Protein AF-A0A953LCU1-F1 (afdb_monomer_lite)

Structure (mmCIF, N/CA/C/O backbone):
data_AF-A0A953LCU1-F1
#
_entry.id   AF-A0A953LCU1-F1
#
loop_
_atom_site.group_PDB
_atom_site.id
_atom_site.type_symbol
_atom_site.label_atom_id
_atom_site.label_alt_id
_atom_site.label_comp_id
_atom_site.label_asym_id
_atom_site.label_entity_id
_atom_site.label_seq_id
_atom_site.pdbx_PDB_ins_code
_atom_site.Cartn_x
_atom_site.Cartn_y
_atom_site.Cartn_z
_atom_site.occupancy
_atom_site.B_iso_or_equiv
_atom_site.auth_seq_id
_atom_site.auth_comp_id
_atom_site.auth_asym_id
_atom_site.auth_atom_id
_atom_site.pdbx_PDB_model_num
ATOM 1 N N . MET A 1 1 ? -2.276 -3.826 -13.854 1.00 69.19 1 MET A N 1
ATOM 2 C CA . MET A 1 1 ? -2.783 -4.793 -14.853 1.00 69.19 1 MET A CA 1
ATOM 3 C C . MET A 1 1 ? -1.889 -5.981 -14.697 1.00 69.19 1 MET A C 1
ATOM 5 O O . MET A 1 1 ? -0.679 -5.818 -14.826 1.00 69.19 1 MET A O 1
ATOM 9 N N . LYS A 1 2 ? -2.484 -7.114 -14.354 1.00 81.94 2 LYS A N 1
ATOM 10 C CA . LYS A 1 2 ? -1.734 -8.302 -14.002 1.00 81.94 2 LYS A CA 1
ATOM 11 C C . LYS A 1 2 ? -1.417 -9.077 -15.286 1.00 81.94 2 LYS A C 1
ATOM 13 O O . LYS A 1 2 ? -2.370 -9.434 -15.978 1.00 81.94 2 LYS A O 1
ATOM 18 N N . PRO A 1 3 ? -0.135 -9.260 -15.649 1.00 85.50 3 PRO A N 1
ATOM 19 C CA . PRO A 1 3 ? 0.229 -10.120 -16.768 1.00 85.50 3 PRO A CA 1
ATOM 20 C C . PRO A 1 3 ? -0.195 -11.556 -16.462 1.00 85.50 3 PRO A C 1
ATOM 22 O O . PRO A 1 3 ? -0.183 -11.979 -15.300 1.00 85.50 3 PRO A O 1
ATOM 25 N N . ASN A 1 4 ? -0.605 -12.293 -17.489 1.00 89.19 4 ASN A N 1
ATOM 26 C CA . ASN A 1 4 ? -0.979 -13.691 -17.314 1.00 89.19 4 ASN A CA 1
ATOM 27 C C . ASN A 1 4 ? 0.287 -14.567 -17.102 1.00 89.19 4 ASN A C 1
ATOM 29 O O . ASN A 1 4 ? 1.409 -14.124 -17.371 1.00 89.19 4 ASN A O 1
ATOM 33 N N . PRO A 1 5 ? 0.158 -15.809 -16.600 1.00 88.38 5 PRO A N 1
ATOM 34 C CA . PRO A 1 5 ? 1.321 -16.664 -16.345 1.00 88.38 5 PRO A CA 1
ATOM 35 C C . PRO A 1 5 ? 2.175 -16.959 -17.589 1.00 88.38 5 PRO A C 1
ATOM 37 O O . PRO A 1 5 ? 3.389 -17.121 -17.467 1.00 88.38 5 PRO A O 1
ATOM 40 N N . GLU A 1 6 ? 1.565 -17.011 -18.775 1.00 90.38 6 GLU A N 1
ATOM 41 C CA . GLU A 1 6 ? 2.256 -17.258 -20.047 1.00 90.38 6 GLU A CA 1
ATOM 42 C C . GLU A 1 6 ? 3.151 -16.079 -20.442 1.00 90.38 6 GLU A C 1
ATOM 44 O O . GLU A 1 6 ? 4.334 -16.278 -20.701 1.00 90.38 6 GLU A O 1
ATOM 49 N N . GLU A 1 7 ? 2.639 -14.850 -20.370 1.00 90.38 7 GLU A N 1
ATOM 50 C CA . GLU A 1 7 ? 3.373 -13.605 -20.620 1.00 90.38 7 GLU A CA 1
ATOM 51 C C . GLU A 1 7 ? 4.543 -13.436 -19.641 1.00 90.38 7 GLU A C 1
ATOM 53 O O . GLU A 1 7 ? 5.618 -12.953 -20.004 1.00 90.38 7 GLU A O 1
ATOM 58 N N . ILE A 1 8 ? 4.361 -13.848 -18.382 1.00 90.06 8 ILE A N 1
ATOM 59 C CA . ILE A 1 8 ? 5.442 -13.845 -17.390 1.00 90.06 8 ILE A CA 1
ATOM 60 C C . ILE A 1 8 ? 6.520 -14.856 -17.781 1.00 90.06 8 ILE A C 1
ATOM 62 O O . ILE A 1 8 ? 7.703 -14.520 -17.750 1.00 90.06 8 ILE A O 1
ATOM 66 N N . ASN A 1 9 ? 6.135 -16.081 -18.147 1.00 91.12 9 ASN A N 1
ATOM 67 C CA . ASN A 1 9 ? 7.087 -17.102 -18.579 1.00 91.12 9 ASN A CA 1
ATOM 68 C C . ASN A 1 9 ? 7.844 -16.656 -19.835 1.00 91.12 9 ASN A C 1
ATOM 70 O O . ASN A 1 9 ? 9.067 -16.760 -19.861 1.00 91.12 9 ASN A O 1
ATOM 74 N N . GLU A 1 10 ? 7.148 -16.090 -20.820 1.00 93.00 10 GLU A N 1
ATOM 75 C CA . GLU A 1 10 ? 7.740 -15.550 -22.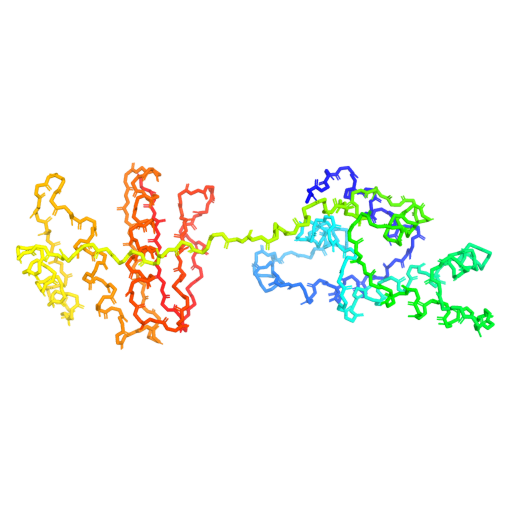045 1.00 93.00 10 GLU A CA 1
ATOM 76 C C . GLU A 1 10 ? 8.789 -14.476 -21.733 1.00 93.00 10 GLU A C 1
ATOM 78 O O . GLU A 1 10 ? 9.926 -14.553 -22.209 1.00 93.00 10 GLU A O 1
ATOM 83 N N . LEU A 1 11 ? 8.450 -13.508 -20.871 1.00 93.19 11 LEU A N 1
ATOM 84 C CA . LEU A 1 11 ? 9.391 -12.474 -20.455 1.00 93.19 11 LEU A CA 1
ATOM 85 C C . LEU A 1 11 ? 10.616 -13.079 -19.754 1.00 93.19 11 LEU A C 1
ATOM 87 O O . LEU A 1 11 ? 11.746 -12.691 -20.047 1.00 93.19 11 LEU A O 1
ATOM 91 N N . VAL A 1 12 ? 10.419 -14.025 -18.833 1.00 92.19 12 VAL A N 1
ATOM 92 C CA . VAL A 1 12 ? 11.522 -14.659 -18.094 1.00 92.19 12 VAL A CA 1
ATOM 93 C C . VAL A 1 12 ? 12.458 -15.418 -19.032 1.00 92.19 12 VAL A C 1
ATOM 95 O O . VAL A 1 12 ? 13.674 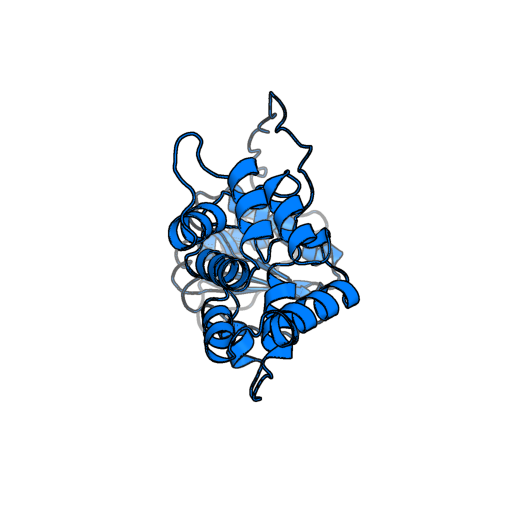-15.237 -18.934 1.00 92.19 12 VAL A O 1
ATOM 98 N N . THR A 1 13 ? 11.912 -16.210 -19.955 1.00 92.56 13 THR A N 1
ATOM 99 C CA . THR A 1 13 ? 12.685 -16.951 -20.960 1.00 92.56 13 THR A CA 1
ATOM 100 C C . THR A 1 13 ? 13.513 -15.993 -21.808 1.00 92.56 13 THR A C 1
ATOM 102 O O . THR A 1 13 ? 14.727 -16.156 -21.905 1.00 92.56 13 THR A O 1
ATOM 105 N N . LYS A 1 14 ? 12.917 -14.909 -22.320 1.00 91.81 14 LYS A N 1
ATOM 106 C CA . LYS A 1 14 ? 13.658 -13.899 -23.093 1.00 91.81 14 LYS A CA 1
ATOM 107 C C . LYS A 1 14 ? 14.777 -13.248 -22.284 1.00 91.81 14 LYS A C 1
ATOM 109 O O . LYS A 1 14 ? 15.905 -13.131 -22.758 1.00 91.81 14 LYS A O 1
ATOM 114 N N . LEU A 1 15 ? 14.508 -12.843 -21.044 1.00 91.62 15 LEU A N 1
ATOM 115 C CA . LEU A 1 15 ? 15.512 -12.201 -20.188 1.00 91.62 15 LEU A CA 1
ATOM 116 C C . LEU A 1 15 ? 16.711 -13.117 -19.886 1.00 91.62 15 LEU A C 1
ATOM 118 O O . LEU A 1 15 ? 17.836 -12.627 -19.745 1.00 91.62 15 LEU A O 1
ATOM 122 N N . ILE A 1 16 ? 16.487 -14.426 -19.768 1.00 89.38 16 ILE A N 1
ATOM 123 C CA . ILE A 1 16 ? 17.538 -15.393 -19.438 1.00 89.38 16 ILE A CA 1
ATOM 124 C C . ILE A 1 16 ? 18.265 -15.885 -20.690 1.00 89.38 16 ILE A C 1
ATOM 126 O O . ILE A 1 16 ? 19.497 -15.868 -20.701 1.00 89.38 16 ILE A O 1
ATOM 130 N N . ASP A 1 17 ? 17.532 -16.317 -21.711 1.00 88.25 17 ASP A N 1
ATOM 131 C CA . ASP A 1 17 ? 18.093 -17.075 -22.832 1.00 88.25 17 ASP A CA 1
ATOM 132 C C . ASP A 1 17 ? 18.546 -16.153 -23.970 1.00 88.25 17 ASP A C 1
ATOM 134 O O . ASP A 1 17 ? 19.650 -16.306 -24.496 1.00 88.25 17 ASP A O 1
ATOM 138 N N . GLU A 1 18 ? 17.735 -15.141 -24.293 1.00 87.38 18 GLU A N 1
ATOM 139 C CA . GLU A 1 18 ? 17.987 -14.195 -25.387 1.00 87.38 18 GLU A CA 1
ATOM 140 C C . GLU A 1 18 ? 18.894 -13.045 -24.920 1.00 87.38 18 GLU A C 1
ATOM 142 O O . GLU A 1 18 ? 19.956 -12.798 -25.490 1.00 87.38 18 GLU A O 1
ATOM 147 N N . TYR A 1 19 ? 18.535 -12.391 -23.811 1.00 87.62 19 TYR A N 1
ATOM 148 C CA . TYR A 1 19 ? 19.252 -11.214 -23.301 1.00 87.62 19 TYR A CA 1
ATOM 149 C C . TYR A 1 19 ? 20.319 -11.528 -22.245 1.00 87.62 19 TYR A C 1
ATOM 151 O O . TYR A 1 19 ? 20.986 -10.611 -21.757 1.00 87.62 19 TYR A O 1
ATOM 159 N N . ARG A 1 20 ? 20.498 -12.812 -21.898 1.00 86.88 20 ARG A N 1
ATOM 160 C CA . ARG A 1 20 ? 21.583 -13.343 -21.051 1.00 86.88 20 ARG A CA 1
ATOM 161 C C . ARG A 1 20 ? 21.826 -12.545 -19.769 1.00 86.88 20 ARG A C 1
ATOM 163 O O . ARG A 1 20 ? 22.968 -12.268 -19.386 1.00 86.88 20 ARG A O 1
ATOM 170 N N . ILE A 1 21 ? 20.757 -12.172 -19.063 1.00 88.50 21 ILE A N 1
ATOM 171 C CA . ILE A 1 21 ? 20.894 -11.446 -17.799 1.00 88.50 21 ILE A CA 1
ATOM 172 C C . ILE A 1 21 ? 21.586 -12.336 -16.762 1.00 88.50 21 ILE A C 1
ATOM 174 O O . ILE A 1 21 ? 21.117 -13.417 -16.405 1.00 88.50 21 ILE A O 1
ATOM 178 N N . SER A 1 22 ? 22.714 -11.854 -16.235 1.00 87.69 22 SER A N 1
ATOM 179 C CA . SER A 1 22 ? 23.531 -12.634 -15.309 1.00 87.69 22 SER A CA 1
ATOM 180 C C . SER A 1 22 ? 22.818 -12.927 -13.985 1.00 87.69 22 SER A C 1
ATOM 182 O O . SER A 1 22 ? 22.179 -12.057 -13.386 1.00 87.69 22 SER A O 1
ATOM 184 N N . THR A 1 23 ? 23.028 -14.135 -13.454 1.00 85.31 23 THR A N 1
ATOM 185 C CA . THR A 1 23 ? 22.500 -14.567 -12.147 1.00 85.31 23 THR A CA 1
ATOM 186 C C . THR A 1 23 ? 22.879 -13.602 -11.022 1.00 85.31 23 THR A C 1
ATOM 188 O O . THR A 1 23 ? 22.075 -13.323 -10.134 1.00 85.31 23 THR A O 1
ATOM 191 N N . ARG A 1 24 ? 24.088 -13.022 -11.082 1.00 87.25 24 ARG A N 1
ATOM 192 C CA . ARG A 1 24 ? 24.542 -11.993 -10.135 1.00 87.25 24 ARG A CA 1
ATOM 193 C C . ARG A 1 24 ? 23.625 -10.772 -10.143 1.00 87.25 24 ARG A C 1
ATOM 195 O O . ARG A 1 24 ? 23.303 -10.256 -9.080 1.00 87.25 24 ARG A O 1
ATOM 202 N N . PHE A 1 25 ? 23.203 -10.313 -11.319 1.00 87.25 25 PHE A N 1
ATOM 203 C CA . PHE A 1 25 ? 22.319 -9.158 -11.435 1.00 87.25 25 PHE A CA 1
ATOM 204 C C . PHE A 1 25 ? 20.895 -9.475 -10.970 1.00 87.25 25 PHE A C 1
ATOM 206 O O . PHE A 1 25 ? 20.309 -8.669 -10.255 1.00 87.25 25 PHE A O 1
ATOM 213 N N . ILE A 1 26 ? 20.381 -10.669 -11.280 1.00 85.69 26 ILE A N 1
ATOM 214 C CA . ILE A 1 26 ? 19.076 -11.140 -10.785 1.00 85.69 26 ILE A CA 1
ATOM 215 C C . ILE A 1 26 ? 19.064 -11.183 -9.253 1.00 85.69 26 ILE A C 1
ATOM 217 O O . ILE A 1 26 ? 18.131 -10.690 -8.631 1.00 85.69 26 ILE A O 1
ATOM 221 N N . ASN A 1 27 ? 20.127 -11.694 -8.627 1.00 84.44 27 ASN A N 1
ATOM 222 C CA . ASN A 1 27 ? 20.244 -11.706 -7.166 1.00 84.44 27 ASN A CA 1
ATOM 223 C C . ASN A 1 27 ? 20.279 -10.294 -6.561 1.00 84.44 27 ASN A C 1
ATOM 225 O O . ASN A 1 27 ? 19.771 -10.092 -5.464 1.00 84.44 27 ASN A O 1
ATOM 229 N N . ILE A 1 28 ? 20.872 -9.319 -7.255 1.00 85.69 28 ILE A N 1
ATOM 230 C CA . ILE A 1 28 ? 20.861 -7.916 -6.815 1.00 85.69 28 ILE A CA 1
ATOM 231 C C . ILE A 1 28 ? 19.447 -7.335 -6.918 1.00 85.69 28 ILE A C 1
ATOM 233 O O . ILE A 1 28 ? 18.988 -6.708 -5.970 1.00 85.69 28 ILE A O 1
ATOM 237 N N . LEU A 1 29 ? 18.744 -7.579 -8.031 1.00 84.44 29 LEU A N 1
ATOM 238 C CA . LEU A 1 29 ? 17.346 -7.167 -8.198 1.00 84.44 29 LEU A CA 1
ATOM 239 C C . LEU A 1 29 ? 16.430 -7.795 -7.140 1.00 84.44 29 LEU A C 1
ATOM 241 O O . LEU A 1 29 ? 15.517 -7.135 -6.660 1.00 84.44 29 LEU A O 1
ATOM 245 N N . TRP A 1 30 ? 16.699 -9.050 -6.775 1.00 80.56 30 TRP A N 1
ATOM 246 C CA . TRP A 1 30 ? 15.971 -9.793 -5.749 1.00 80.56 30 TRP A CA 1
ATOM 247 C C . TRP A 1 30 ? 16.123 -9.167 -4.359 1.00 80.56 30 TRP A C 1
ATOM 249 O O . TRP A 1 30 ? 15.127 -8.918 -3.687 1.00 80.56 30 TRP A O 1
ATOM 259 N N . LYS A 1 31 ? 17.362 -8.863 -3.954 1.00 77.69 31 LYS A N 1
ATOM 260 C CA . LYS A 1 31 ? 17.683 -8.297 -2.631 1.00 77.69 31 LYS A CA 1
ATOM 261 C C . LYS A 1 31 ? 17.094 -6.912 -2.376 1.00 77.69 31 LYS A C 1
ATOM 263 O O . LYS A 1 31 ? 16.845 -6.568 -1.233 1.00 77.69 31 LYS A O 1
ATOM 268 N N . GLU A 1 32 ? 16.909 -6.115 -3.423 1.00 72.56 32 GLU A N 1
ATOM 269 C CA . GLU A 1 32 ? 16.341 -4.764 -3.323 1.00 72.56 32 GLU A CA 1
ATOM 270 C C . GLU A 1 32 ? 14.814 -4.748 -3.530 1.00 72.56 32 GLU A C 1
ATOM 272 O O . GLU A 1 32 ? 14.233 -3.685 -3.736 1.00 72.56 32 GLU A O 1
ATOM 277 N N . SER A 1 33 ? 14.152 -5.911 -3.541 1.00 71.25 33 SER A N 1
ATOM 278 C CA . SER A 1 33 ? 12.689 -5.958 -3.564 1.00 71.25 33 SER A CA 1
ATOM 279 C C . SER A 1 33 ? 12.120 -5.683 -2.173 1.00 71.25 33 SER A C 1
ATOM 281 O O . SER A 1 33 ? 12.646 -6.184 -1.182 1.00 71.25 33 SER A O 1
ATOM 283 N N . ASP A 1 34 ? 11.023 -4.924 -2.103 1.00 66.12 34 ASP A N 1
ATOM 284 C CA . ASP A 1 34 ? 10.382 -4.529 -0.835 1.00 66.12 34 ASP A CA 1
ATOM 285 C C . ASP A 1 34 ? 9.931 -5.737 0.010 1.00 66.12 34 ASP A C 1
ATOM 287 O O . ASP A 1 34 ? 9.777 -5.644 1.224 1.00 66.12 34 ASP A O 1
ATOM 291 N N . HIS A 1 35 ? 9.776 -6.897 -0.632 1.00 64.50 35 HIS A N 1
ATOM 292 C CA . HIS A 1 35 ? 9.359 -8.155 -0.018 1.00 64.50 35 HIS A CA 1
ATOM 293 C C . HIS A 1 35 ? 10.521 -9.127 0.230 1.00 64.50 35 HIS A C 1
ATOM 295 O O . HIS A 1 35 ? 10.278 -10.274 0.594 1.00 64.50 35 HIS A O 1
ATOM 301 N N . TYR A 1 36 ? 11.778 -8.716 0.020 1.00 69.19 36 TYR A N 1
ATOM 302 C CA . TYR A 1 36 ? 12.928 -9.616 0.125 1.00 69.19 36 TYR A CA 1
ATOM 303 C C . TYR A 1 36 ? 13.040 -10.269 1.505 1.00 69.19 36 TYR A C 1
ATOM 305 O O . TYR A 1 36 ? 13.190 -11.483 1.561 1.00 69.19 36 TYR A O 1
ATOM 313 N N . GLU A 1 37 ? 12.942 -9.506 2.599 1.00 66.25 37 GLU A N 1
ATOM 314 C CA . GLU A 1 37 ? 13.078 -10.075 3.951 1.00 66.25 37 GLU A CA 1
ATOM 315 C C . GLU A 1 37 ? 11.907 -11.010 4.292 1.00 66.25 37 GLU A C 1
ATOM 317 O O . GLU A 1 37 ? 12.129 -12.119 4.766 1.00 66.25 37 GLU A O 1
ATOM 322 N N . GLN A 1 38 ? 10.679 -10.639 3.910 1.00 65.00 38 GLN A N 1
ATOM 323 C CA . GLN A 1 38 ? 9.483 -11.480 4.076 1.00 65.00 38 GLN A CA 1
ATOM 324 C C . GLN A 1 38 ? 9.597 -12.804 3.302 1.00 65.00 38 GLN A C 1
ATOM 326 O O . GLN A 1 38 ? 9.256 -13.872 3.800 1.00 65.00 38 GLN A O 1
ATOM 331 N N . LEU A 1 39 ? 10.095 -12.749 2.064 1.00 63.62 39 LEU A N 1
ATOM 332 C CA . LEU A 1 39 ? 10.259 -13.926 1.209 1.00 63.62 39 LEU A CA 1
ATOM 333 C C . LEU A 1 39 ? 11.500 -14.746 1.575 1.00 63.62 39 LEU A C 1
ATOM 335 O O . LEU A 1 39 ? 11.540 -15.940 1.303 1.00 63.62 39 LEU A O 1
ATOM 339 N N . ARG A 1 40 ? 12.517 -14.131 2.182 1.00 67.06 40 ARG A N 1
ATOM 340 C CA . ARG A 1 40 ? 13.723 -14.820 2.649 1.00 67.06 40 ARG A CA 1
ATOM 341 C C . ARG A 1 40 ? 13.423 -15.733 3.834 1.00 67.06 40 ARG A C 1
ATOM 343 O O . ARG A 1 40 ? 13.991 -16.815 3.886 1.00 67.06 40 ARG A O 1
ATOM 350 N N . GLU A 1 41 ? 12.549 -15.310 4.743 1.00 63.81 41 GLU A N 1
ATOM 351 C CA . GLU A 1 41 ? 12.104 -16.135 5.874 1.00 63.81 41 GLU A CA 1
ATOM 352 C C . GLU A 1 41 ? 11.203 -17.291 5.424 1.00 63.81 41 GLU A C 1
ATOM 354 O O . GLU A 1 41 ? 11.313 -18.396 5.942 1.00 63.81 41 GLU A O 1
ATOM 359 N N . LEU A 1 42 ? 10.355 -17.066 4.414 1.00 57.84 42 LEU A N 1
ATOM 360 C CA . LEU A 1 42 ? 9.447 -18.089 3.882 1.00 57.84 42 LEU A CA 1
ATOM 361 C C . LEU A 1 42 ? 10.129 -19.125 2.981 1.00 57.84 42 LEU A C 1
ATOM 363 O O . LEU A 1 42 ? 9.564 -20.192 2.742 1.00 57.84 42 LEU A O 1
ATOM 367 N N . ILE A 1 43 ? 11.302 -18.810 2.428 1.00 63.91 43 ILE A N 1
ATOM 368 C CA . ILE A 1 43 ? 11.964 -19.658 1.441 1.00 63.91 43 ILE A CA 1
ATOM 369 C C . ILE A 1 43 ? 13.310 -20.150 1.985 1.00 63.91 43 ILE A C 1
ATOM 371 O O . ILE A 1 43 ? 14.367 -19.598 1.690 1.00 63.91 43 ILE A O 1
ATOM 375 N N . GLU A 1 44 ? 13.265 -21.249 2.743 1.00 54.94 44 GLU A N 1
ATOM 376 C CA . GLU A 1 44 ? 14.447 -21.969 3.255 1.00 54.94 44 GLU A CA 1
ATOM 377 C C . GLU A 1 44 ? 15.313 -22.601 2.140 1.00 54.94 44 GLU A C 1
ATOM 379 O O . GLU A 1 44 ? 16.456 -23.003 2.365 1.00 54.94 44 GLU A O 1
ATOM 384 N N . THR A 1 45 ? 14.800 -22.689 0.908 1.00 57.50 45 THR A N 1
ATOM 385 C CA . THR A 1 45 ? 15.435 -23.403 -0.210 1.00 57.50 45 THR A CA 1
ATOM 386 C C . THR A 1 45 ? 16.178 -22.487 -1.191 1.00 57.50 45 THR A C 1
ATOM 388 O O . THR A 1 45 ? 15.892 -21.300 -1.360 1.00 57.50 45 THR A O 1
ATOM 391 N N . ARG A 1 46 ? 17.171 -23.050 -1.900 1.00 65.38 46 ARG A N 1
ATOM 392 C CA . ARG A 1 46 ? 17.896 -22.366 -2.985 1.00 65.38 46 ARG A CA 1
ATOM 393 C C . ARG A 1 46 ? 16.950 -22.076 -4.157 1.00 65.38 46 ARG A C 1
ATOM 395 O O . ARG A 1 46 ? 16.825 -22.880 -5.073 1.00 65.38 46 ARG A O 1
ATOM 402 N N . VAL A 1 47 ? 16.338 -20.894 -4.160 1.00 73.50 47 VAL A N 1
ATOM 403 C CA . VAL A 1 47 ? 15.478 -20.428 -5.259 1.00 73.50 47 VAL A CA 1
ATOM 404 C C . VAL A 1 47 ? 16.280 -20.268 -6.549 1.00 73.50 47 VAL A C 1
ATOM 406 O O . VAL A 1 47 ? 17.318 -19.584 -6.575 1.00 73.50 47 VAL A O 1
ATOM 409 N N . SER A 1 48 ? 15.776 -20.867 -7.631 1.00 83.88 48 SER A N 1
ATOM 410 C CA . SER A 1 48 ? 16.386 -20.766 -8.953 1.00 83.88 48 SER A CA 1
ATOM 411 C C . SER A 1 48 ? 16.358 -19.321 -9.475 1.00 83.88 48 SER A C 1
ATOM 413 O O . SER A 1 48 ? 15.586 -18.470 -9.026 1.00 83.88 48 SER A O 1
ATOM 415 N N . LYS A 1 49 ? 17.212 -19.005 -10.456 1.00 83.88 49 LYS A N 1
ATOM 416 C CA . LYS A 1 49 ? 17.204 -17.675 -11.097 1.00 83.88 49 LYS A CA 1
ATOM 417 C C . LYS A 1 49 ? 15.876 -17.375 -11.813 1.00 83.88 49 LYS A C 1
ATOM 419 O O . LYS A 1 49 ? 15.486 -16.213 -11.884 1.00 83.88 49 LYS A O 1
ATOM 424 N N . VAL A 1 50 ? 15.200 -18.414 -12.308 1.00 86.75 50 VAL A N 1
ATOM 425 C CA . VAL A 1 50 ? 13.903 -18.334 -12.992 1.00 86.75 50 VAL A CA 1
ATOM 426 C C . VAL A 1 50 ? 12.825 -17.936 -11.992 1.00 86.75 50 VAL A C 1
ATOM 428 O O . VAL A 1 50 ? 12.119 -16.955 -12.209 1.00 86.75 50 VAL A O 1
ATOM 431 N N . ASP A 1 51 ? 12.758 -18.631 -10.859 1.00 85.81 51 ASP A N 1
ATOM 432 C CA . ASP A 1 51 ? 11.726 -18.394 -9.845 1.00 85.81 51 ASP A CA 1
ATOM 433 C C . ASP A 1 51 ? 11.883 -17.016 -9.202 1.00 85.81 51 ASP A C 1
ATOM 435 O O . ASP A 1 51 ? 10.899 -16.304 -9.021 1.00 85.81 51 ASP A O 1
ATOM 439 N N . LYS A 1 52 ? 13.127 -16.569 -8.972 1.00 85.81 52 LYS A N 1
ATOM 440 C CA . LYS A 1 52 ? 13.407 -15.192 -8.528 1.00 85.81 52 LYS A CA 1
ATOM 441 C C . LYS A 1 52 ? 12.837 -14.154 -9.489 1.00 85.81 52 LYS A C 1
ATOM 443 O O . LYS A 1 52 ? 12.238 -13.178 -9.048 1.00 85.81 52 LYS A O 1
ATOM 448 N N . LEU A 1 53 ? 13.015 -14.343 -10.797 1.00 86.75 53 LEU A N 1
ATOM 449 C CA . LEU A 1 53 ? 12.462 -13.418 -11.785 1.00 86.75 53 LEU A CA 1
ATOM 450 C C . LEU A 1 53 ? 10.937 -13.488 -11.840 1.00 86.75 53 LEU A C 1
ATOM 452 O O . LEU A 1 53 ? 10.308 -12.436 -11.856 1.00 86.75 53 LEU A O 1
ATOM 456 N N . LYS A 1 54 ? 10.337 -14.683 -11.801 1.00 88.00 54 LYS A N 1
ATOM 457 C CA . LYS A 1 54 ? 8.874 -14.836 -11.752 1.00 88.00 54 LYS A CA 1
ATOM 458 C C . LYS A 1 54 ? 8.275 -14.118 -10.550 1.00 88.00 54 LYS A C 1
ATOM 460 O O . LYS A 1 54 ? 7.304 -13.386 -10.694 1.00 88.00 54 LYS A O 1
ATOM 465 N N . LEU A 1 55 ? 8.881 -14.278 -9.378 1.00 84.38 55 LEU A N 1
ATOM 466 C CA . LEU A 1 55 ? 8.453 -13.613 -8.151 1.00 84.38 55 LEU A CA 1
ATOM 467 C C . LEU A 1 55 ? 8.625 -12.084 -8.238 1.00 84.38 55 LEU A C 1
ATOM 469 O O . LEU A 1 55 ? 7.719 -11.349 -7.852 1.00 84.38 55 LEU A O 1
ATOM 473 N N . LEU A 1 56 ? 9.730 -11.588 -8.813 1.00 85.00 56 LEU A N 1
ATOM 474 C CA . LEU A 1 56 ? 9.938 -10.148 -9.048 1.00 85.00 56 LEU A CA 1
ATOM 475 C C . LEU A 1 56 ? 8.955 -9.548 -10.054 1.00 85.00 56 LEU A C 1
ATOM 477 O O . LEU A 1 56 ? 8.520 -8.409 -9.897 1.00 85.00 56 LEU A O 1
ATOM 481 N N . ILE A 1 57 ? 8.647 -10.286 -11.115 1.00 88.25 57 ILE A N 1
ATOM 482 C CA . ILE A 1 57 ? 7.692 -9.849 -12.129 1.00 88.25 57 ILE A CA 1
ATOM 483 C C . ILE A 1 57 ? 6.282 -9.884 -11.547 1.00 88.25 57 ILE A C 1
ATOM 485 O O . ILE A 1 57 ? 5.527 -8.953 -11.778 1.00 88.25 57 ILE A O 1
ATOM 489 N N . ASN A 1 58 ? 5.936 -10.884 -10.736 1.00 84.44 58 ASN A N 1
ATOM 490 C CA . ASN A 1 58 ? 4.637 -10.942 -10.068 1.00 84.44 58 ASN A CA 1
ATOM 491 C C . ASN A 1 58 ? 4.438 -9.809 -9.060 1.00 84.44 58 ASN A C 1
ATOM 493 O O . ASN A 1 58 ? 3.346 -9.256 -8.997 1.00 84.44 58 ASN A O 1
ATOM 497 N N . SER A 1 59 ? 5.474 -9.428 -8.308 1.00 83.06 59 SER A N 1
ATOM 498 C CA . SER A 1 59 ? 5.354 -8.321 -7.352 1.00 83.06 59 SER A CA 1
ATOM 499 C C . SER A 1 59 ? 5.205 -6.961 -8.035 1.00 83.06 59 SER A C 1
ATOM 501 O O . SER A 1 59 ? 4.514 -6.087 -7.519 1.00 83.06 59 SER A O 1
ATOM 503 N N . LYS A 1 60 ? 5.825 -6.770 -9.208 1.00 83.12 60 LYS A N 1
ATOM 504 C CA . LYS A 1 60 ? 5.762 -5.504 -9.961 1.00 83.12 60 LYS A CA 1
ATOM 505 C C . LYS A 1 60 ? 4.735 -5.492 -11.092 1.00 83.12 60 LYS A C 1
ATOM 507 O O . LYS A 1 60 ? 4.460 -4.430 -11.645 1.00 83.12 60 LYS A O 1
ATOM 512 N N . GLU A 1 61 ? 4.178 -6.636 -11.459 1.00 87.56 61 GLU A N 1
ATOM 513 C CA . GLU A 1 61 ? 3.259 -6.831 -12.581 1.00 87.56 61 GLU A CA 1
ATOM 514 C C . GLU A 1 61 ? 3.728 -6.122 -13.879 1.00 87.56 61 GLU A C 1
ATOM 516 O O . GLU A 1 61 ? 4.914 -6.095 -14.221 1.00 87.56 61 GLU A O 1
ATOM 521 N N . ALA A 1 62 ? 2.799 -5.476 -14.594 1.00 86.31 62 ALA A N 1
ATOM 522 C CA . ALA A 1 62 ? 3.049 -4.625 -15.758 1.00 86.31 62 ALA A CA 1
ATOM 523 C C . ALA A 1 62 ? 4.060 -3.484 -15.514 1.00 86.31 62 ALA A C 1
ATOM 525 O O . ALA A 1 62 ? 4.541 -2.867 -16.463 1.00 86.31 62 ALA A O 1
ATOM 526 N N . LEU A 1 63 ? 4.372 -3.165 -14.256 1.00 87.38 63 LEU A N 1
ATOM 527 C CA . LEU A 1 63 ? 5.275 -2.086 -13.865 1.00 87.38 63 LEU A CA 1
ATOM 528 C C . LEU A 1 63 ? 6.724 -2.559 -13.679 1.00 87.38 63 LEU A C 1
ATOM 530 O O . LEU A 1 63 ? 7.559 -1.752 -13.267 1.00 87.38 63 LEU A O 1
ATOM 534 N N . PHE A 1 64 ? 7.054 -3.809 -14.026 1.00 89.56 64 PHE A N 1
ATOM 535 C CA . PHE A 1 64 ? 8.395 -4.390 -13.884 1.00 89.56 64 PHE A CA 1
ATOM 536 C C . PHE A 1 64 ? 9.519 -3.516 -14.463 1.00 89.56 64 PHE A C 1
ATOM 538 O O . PHE A 1 64 ? 10.516 -3.251 -13.788 1.00 89.56 64 PHE A O 1
ATOM 545 N N . PHE A 1 65 ? 9.339 -3.010 -15.686 1.00 89.75 65 PHE A N 1
ATOM 546 C CA . PHE A 1 65 ? 10.299 -2.105 -16.317 1.00 89.75 65 PHE A CA 1
ATOM 547 C C . PHE A 1 65 ? 10.105 -0.645 -15.942 1.00 89.75 65 PHE A C 1
ATOM 549 O O . PHE A 1 65 ? 10.894 0.169 -16.401 1.00 89.75 65 PHE A O 1
ATOM 556 N N . SER A 1 66 ? 9.085 -0.273 -15.170 1.00 86.06 66 SER A N 1
ATOM 557 C CA . SER A 1 66 ? 8.743 1.122 -14.880 1.00 86.06 66 SER A CA 1
ATOM 558 C C . SER A 1 66 ? 9.556 1.713 -13.720 1.00 86.06 66 SER A C 1
ATOM 560 O O . SER A 1 66 ? 10.187 0.999 -12.950 1.00 86.06 66 SER A O 1
ATOM 562 N N . GLY A 1 67 ? 9.559 3.041 -13.593 1.00 83.25 67 GLY A N 1
ATOM 563 C CA . GLY A 1 67 ? 10.235 3.743 -12.497 1.00 83.25 67 GLY A CA 1
ATOM 564 C C . GLY A 1 67 ? 11.647 4.236 -12.822 1.00 83.25 67 GLY A C 1
ATOM 565 O O . GLY A 1 67 ? 12.140 4.101 -13.945 1.00 83.25 67 GLY A O 1
ATOM 566 N N . SER A 1 68 ? 12.273 4.856 -11.821 1.00 82.00 68 SER A N 1
ATOM 567 C CA . SER A 1 68 ? 13.566 5.552 -11.939 1.00 82.00 68 SER A CA 1
ATOM 568 C C . SER A 1 68 ? 14.618 5.010 -10.970 1.00 82.00 68 SER A C 1
ATOM 570 O O . SER A 1 68 ? 15.631 5.664 -10.726 1.00 82.00 68 SER A O 1
ATOM 572 N N . SER A 1 69 ? 14.391 3.826 -10.390 1.00 85.38 69 SER A N 1
ATOM 573 C CA . SER A 1 69 ? 15.376 3.221 -9.498 1.00 85.38 69 SER A CA 1
ATOM 574 C C . SER A 1 69 ? 16.654 2.890 -10.269 1.00 85.38 69 SER A C 1
ATOM 576 O O . SER A 1 69 ? 16.622 2.484 -11.438 1.00 85.38 69 SER A O 1
ATOM 578 N N . LYS A 1 70 ? 17.805 3.040 -9.604 1.00 87.56 70 LYS A N 1
ATOM 579 C CA . LYS A 1 70 ? 19.126 2.816 -10.209 1.00 87.56 70 LYS A CA 1
ATOM 580 C C . LYS A 1 70 ? 19.221 1.444 -10.886 1.00 87.56 70 LYS A C 1
ATOM 582 O O . LYS A 1 70 ? 19.818 1.335 -11.953 1.00 87.56 70 LYS A O 1
ATOM 587 N N . ARG A 1 71 ? 18.605 0.407 -10.308 1.00 87.44 71 ARG A N 1
ATOM 588 C CA . ARG A 1 71 ? 18.631 -0.957 -10.858 1.00 87.44 71 ARG A CA 1
ATOM 589 C C . ARG A 1 71 ? 17.740 -1.159 -12.063 1.00 87.44 71 ARG A C 1
ATOM 591 O O . ARG A 1 71 ? 18.152 -1.856 -12.980 1.00 87.44 71 ARG A O 1
ATOM 598 N N . ILE A 1 72 ? 16.559 -0.548 -12.091 1.00 89.00 72 ILE A N 1
ATOM 599 C CA . ILE A 1 72 ? 15.678 -0.641 -13.260 1.00 89.00 72 ILE A CA 1
ATOM 600 C C . ILE A 1 72 ? 16.316 0.098 -14.437 1.00 89.00 72 ILE A C 1
ATOM 602 O O . ILE A 1 72 ? 16.331 -0.416 -15.552 1.00 89.00 72 ILE A O 1
ATOM 606 N N . ILE A 1 73 ? 16.948 1.247 -14.185 1.00 91.31 73 ILE A N 1
ATOM 607 C CA . ILE A 1 73 ? 17.743 1.950 -15.200 1.00 91.31 73 ILE A CA 1
ATOM 608 C C . ILE A 1 73 ? 18.906 1.065 -15.677 1.00 91.31 73 ILE A C 1
ATOM 610 O O . ILE A 1 73 ? 19.111 0.935 -16.880 1.00 91.31 73 ILE A O 1
ATOM 614 N N . GLN A 1 74 ? 19.630 0.401 -14.768 1.00 91.25 74 GLN A N 1
ATOM 615 C CA . GLN A 1 74 ? 20.689 -0.553 -15.135 1.00 91.25 74 GLN A CA 1
ATOM 616 C C . GLN A 1 74 ? 20.162 -1.749 -15.939 1.00 91.25 74 GLN A C 1
ATOM 618 O O . GLN A 1 74 ? 20.831 -2.183 -16.871 1.00 91.25 74 GLN A O 1
ATOM 623 N N . LEU A 1 75 ? 18.978 -2.272 -15.609 1.00 91.62 75 LEU A N 1
ATOM 624 C CA . LEU A 1 75 ? 18.326 -3.350 -16.352 1.00 91.62 75 LEU A CA 1
ATOM 625 C C . LEU A 1 75 ? 18.034 -2.902 -17.787 1.00 91.62 75 LEU A C 1
ATOM 627 O O . LEU A 1 75 ? 18.459 -3.566 -18.726 1.00 91.62 75 LEU A O 1
ATOM 631 N N . ARG A 1 76 ? 17.387 -1.742 -17.962 1.00 93.94 76 ARG A N 1
ATOM 632 C CA . ARG A 1 76 ? 17.125 -1.172 -19.292 1.00 93.94 76 ARG A CA 1
ATOM 633 C C . ARG A 1 76 ? 18.421 -0.915 -20.060 1.00 93.94 76 ARG A C 1
ATOM 635 O O . ARG A 1 76 ? 18.482 -1.214 -21.244 1.00 93.94 76 ARG A O 1
ATOM 642 N N . ALA A 1 77 ? 19.453 -0.396 -19.394 1.00 93.19 77 ALA A N 1
ATOM 643 C CA . ALA A 1 77 ? 20.751 -0.147 -20.015 1.00 93.19 77 ALA A CA 1
ATOM 644 C C . ALA A 1 77 ? 21.391 -1.441 -20.527 1.00 93.19 77 ALA A C 1
ATOM 646 O O . ALA A 1 77 ? 21.826 -1.473 -21.667 1.00 93.19 77 ALA A O 1
ATOM 647 N N . LYS A 1 78 ? 21.384 -2.518 -19.730 1.00 92.00 78 LYS A N 1
ATOM 648 C CA . LYS A 1 78 ? 21.901 -3.829 -20.154 1.00 92.00 78 LYS A CA 1
ATOM 649 C C . LYS A 1 78 ? 21.155 -4.402 -21.354 1.00 92.00 78 LYS A C 1
ATOM 651 O O . LYS A 1 78 ? 21.777 -4.981 -22.231 1.00 92.00 78 LYS A O 1
ATOM 656 N N . LEU A 1 79 ? 19.833 -4.239 -21.388 1.00 92.38 79 LEU A N 1
ATOM 657 C CA . LEU A 1 79 ? 19.025 -4.678 -22.524 1.00 92.38 79 LEU A CA 1
ATOM 658 C C . LEU A 1 79 ? 19.386 -3.894 -23.792 1.00 92.38 79 LEU A C 1
ATOM 660 O O . LEU A 1 79 ? 19.635 -4.488 -24.834 1.00 92.38 79 LEU A O 1
ATOM 664 N N . LEU A 1 80 ? 19.485 -2.567 -23.688 1.00 92.19 80 LEU A N 1
ATOM 665 C CA . LEU A 1 80 ? 19.863 -1.698 -24.808 1.00 92.19 80 LEU A CA 1
ATOM 666 C C . LEU A 1 80 ? 21.306 -1.935 -25.279 1.00 92.19 80 LEU A C 1
ATOM 668 O O . LEU A 1 80 ? 21.576 -1.858 -26.472 1.00 92.19 80 LEU A O 1
ATOM 672 N N . ASP A 1 81 ? 22.223 -2.251 -24.366 1.00 89.69 81 ASP A N 1
ATOM 673 C CA . ASP A 1 81 ? 23.629 -2.521 -24.684 1.00 89.69 81 ASP A CA 1
ATOM 674 C C . ASP A 1 81 ? 23.838 -3.855 -25.418 1.00 89.69 81 ASP A C 1
ATOM 676 O O . ASP A 1 81 ? 24.830 -4.020 -26.119 1.00 89.69 81 ASP A O 1
ATOM 680 N N . ASN A 1 82 ? 22.878 -4.780 -25.340 1.00 87.44 82 ASN A N 1
ATOM 681 C CA . ASN A 1 82 ? 22.886 -6.028 -26.110 1.00 87.44 82 ASN A CA 1
ATOM 682 C C . ASN A 1 82 ? 22.241 -5.884 -27.505 1.00 87.44 82 ASN A C 1
ATOM 684 O O . ASN A 1 82 ? 22.178 -6.854 -28.255 1.00 87.44 82 ASN A O 1
ATOM 688 N N . MET A 1 83 ? 21.747 -4.696 -27.872 1.00 87.00 83 MET A N 1
ATOM 689 C CA . MET A 1 83 ? 21.003 -4.478 -29.118 1.00 87.00 83 MET A CA 1
ATOM 690 C C . MET A 1 83 ? 21.910 -4.174 -30.318 1.00 87.00 83 MET A C 1
ATOM 692 O O . MET A 1 83 ? 22.930 -3.497 -30.178 1.00 87.00 83 MET A O 1
ATOM 696 N N . ALA A 1 84 ? 21.506 -4.588 -31.522 1.00 90.00 84 ALA A N 1
ATOM 697 C CA . ALA A 1 84 ? 22.189 -4.202 -32.757 1.00 90.00 84 ALA A CA 1
ATOM 698 C C . ALA A 1 84 ? 22.171 -2.673 -32.966 1.00 90.00 84 ALA A C 1
ATOM 700 O O . ALA A 1 84 ? 21.151 -2.017 -32.742 1.00 90.00 84 ALA A O 1
ATOM 701 N N . ASP A 1 85 ? 23.294 -2.106 -33.419 1.00 88.38 85 ASP A N 1
ATOM 702 C CA . ASP A 1 85 ? 23.448 -0.655 -33.606 1.00 88.38 85 ASP A CA 1
ATOM 703 C C . ASP A 1 85 ? 22.382 -0.001 -34.504 1.00 88.38 85 ASP A C 1
ATOM 705 O O . ASP A 1 85 ? 21.881 1.051 -34.108 1.00 88.38 85 ASP A O 1
ATOM 709 N N . PRO A 1 86 ? 21.955 -0.590 -35.641 1.00 90.50 86 PRO A N 1
ATOM 710 C CA . PRO A 1 86 ? 20.929 0.025 -36.489 1.00 90.50 86 PRO A CA 1
ATOM 711 C C . PRO A 1 86 ? 19.593 0.234 -35.761 1.00 90.50 86 PRO A C 1
ATOM 713 O O . PRO A 1 86 ? 18.961 1.281 -35.881 1.00 90.50 86 PRO A O 1
ATOM 716 N N . VAL A 1 87 ? 19.192 -0.740 -34.939 1.00 90.06 87 VAL A N 1
ATOM 717 C CA . VAL A 1 87 ? 17.943 -0.682 -34.165 1.00 90.06 87 VAL A CA 1
ATOM 718 C C . VAL A 1 87 ? 18.060 0.346 -33.038 1.00 90.06 87 VAL A C 1
ATOM 720 O O . VAL A 1 87 ? 17.136 1.121 -32.784 1.00 90.06 87 VAL A O 1
ATOM 723 N N . LEU A 1 88 ? 19.222 0.404 -32.380 1.00 91.19 88 LEU A N 1
ATOM 724 C CA . LEU A 1 88 ? 19.486 1.387 -31.333 1.00 91.19 88 LEU A CA 1
ATOM 725 C C . LEU A 1 88 ? 19.523 2.821 -31.888 1.00 91.19 88 LEU A C 1
ATOM 727 O O . LEU A 1 88 ? 19.018 3.737 -31.236 1.00 91.19 88 LEU A O 1
ATOM 731 N N . GLN A 1 89 ? 20.068 3.018 -33.093 1.00 89.69 89 GLN A N 1
ATOM 732 C CA . GLN A 1 89 ? 20.027 4.295 -33.811 1.00 89.69 89 GLN A CA 1
ATOM 733 C C . GLN A 1 89 ? 18.591 4.728 -34.113 1.00 89.69 89 GLN A C 1
ATOM 735 O O . GLN A 1 89 ? 18.245 5.884 -33.869 1.00 89.69 89 GLN A O 1
ATOM 740 N N . GLU A 1 90 ? 17.738 3.810 -34.575 1.00 90.75 90 GLU A N 1
ATOM 741 C CA . GLU A 1 90 ? 16.323 4.091 -34.841 1.00 90.75 90 GLU A CA 1
ATOM 742 C C . GLU A 1 90 ? 15.557 4.470 -33.561 1.00 90.75 90 GLU A C 1
ATOM 744 O O . GLU A 1 90 ? 14.756 5.408 -33.545 1.00 90.75 90 GLU A O 1
ATOM 749 N N . LEU A 1 91 ? 15.814 3.776 -32.450 1.00 90.56 91 LEU A N 1
ATOM 750 C CA . LEU A 1 91 ? 15.236 4.145 -31.157 1.00 90.56 91 LEU A CA 1
ATOM 751 C C . LEU A 1 91 ? 15.727 5.516 -30.684 1.00 90.56 91 LEU A C 1
ATOM 753 O O . LEU A 1 91 ? 14.944 6.312 -30.155 1.00 90.56 91 LEU A O 1
ATOM 757 N N . TYR A 1 92 ? 17.016 5.800 -30.862 1.00 90.56 92 TYR A N 1
ATOM 758 C CA . TYR A 1 92 ? 17.603 7.065 -30.444 1.00 90.56 92 TYR A CA 1
ATOM 759 C C . TYR A 1 92 ? 17.094 8.241 -31.281 1.00 90.56 92 TYR A C 1
ATOM 761 O O . TYR A 1 92 ? 16.803 9.288 -30.710 1.00 90.56 92 TYR A O 1
ATOM 769 N N . SER A 1 93 ? 16.897 8.076 -32.591 1.00 89.31 93 SER A N 1
ATOM 770 C CA . SER A 1 93 ? 16.341 9.140 -33.437 1.00 89.31 93 SER A CA 1
ATOM 771 C C . SER A 1 93 ? 14.902 9.502 -33.049 1.00 89.31 93 SER A C 1
ATOM 773 O O . SER A 1 93 ? 14.535 10.672 -33.080 1.00 89.31 93 SER A O 1
ATOM 775 N N . LYS A 1 94 ? 14.100 8.523 -32.606 1.00 89.00 94 LYS A N 1
ATOM 776 C CA . LYS A 1 94 ? 12.703 8.741 -32.185 1.00 89.00 94 LYS A CA 1
ATOM 777 C C . LYS A 1 94 ? 12.551 9.268 -30.755 1.00 89.00 94 LYS A C 1
ATOM 779 O O . LYS A 1 94 ? 11.599 9.992 -30.470 1.00 89.00 94 LYS A O 1
ATOM 784 N N . PHE A 1 95 ? 13.421 8.858 -29.826 1.00 89.56 95 PHE A N 1
ATOM 785 C CA . PHE A 1 95 ? 13.226 9.096 -28.384 1.00 89.56 95 PHE A CA 1
ATOM 786 C C . PHE A 1 95 ? 14.391 9.797 -27.674 1.00 89.56 95 PHE A C 1
ATOM 788 O O . PHE A 1 95 ? 14.262 10.135 -26.486 1.00 89.56 95 PHE A O 1
ATOM 795 N N . GLY A 1 96 ? 15.512 10.000 -28.365 1.00 84.81 96 GLY A N 1
ATOM 796 C CA . GLY A 1 96 ? 16.704 10.683 -27.875 1.00 84.81 96 GLY A CA 1
ATOM 797 C C . GLY A 1 96 ? 16.512 12.191 -27.714 1.00 84.81 96 GLY A C 1
ATOM 798 O O . GLY A 1 96 ? 15.393 12.705 -27.709 1.00 84.81 96 GLY A O 1
ATOM 799 N N . LYS A 1 97 ? 17.622 12.899 -27.504 1.00 80.50 97 LYS A N 1
ATOM 800 C CA . LYS A 1 97 ? 17.645 14.365 -27.484 1.00 80.50 97 LYS A CA 1
ATOM 801 C C . LYS A 1 97 ? 17.953 14.872 -28.885 1.00 80.50 97 LYS A C 1
ATOM 803 O O . LYS A 1 97 ? 18.884 14.381 -29.519 1.00 80.50 97 LYS A O 1
ATOM 808 N N . GLU A 1 98 ? 17.198 15.869 -29.324 1.00 69.06 98 GLU A N 1
ATOM 809 C CA . GLU A 1 98 ? 17.484 16.600 -30.555 1.00 69.06 98 GLU A CA 1
ATOM 810 C C . GLU A 1 98 ? 18.865 17.283 -30.431 1.00 69.06 98 GLU A C 1
ATOM 812 O O . GLU A 1 98 ? 19.239 17.731 -29.344 1.00 69.06 98 GLU A O 1
ATOM 817 N N . ASN A 1 99 ? 19.627 17.332 -31.531 1.00 64.94 99 ASN A N 1
ATOM 818 C CA . ASN A 1 99 ? 20.922 18.029 -31.682 1.00 64.94 99 ASN A CA 1
ATOM 819 C C . ASN A 1 99 ? 22.206 17.342 -31.168 1.00 64.94 99 ASN A C 1
ATOM 821 O O . ASN A 1 99 ? 23.237 18.003 -31.065 1.00 64.94 99 ASN A O 1
ATOM 825 N N . TYR A 1 100 ? 22.203 16.033 -30.897 1.00 69.44 100 TYR A N 1
ATOM 826 C CA . TYR A 1 100 ? 23.432 15.295 -30.553 1.00 69.44 100 TYR A CA 1
ATOM 827 C C . TYR A 1 100 ? 23.766 14.208 -31.579 1.00 69.44 100 TYR A C 1
ATOM 829 O O . TYR A 1 100 ? 22.896 13.425 -31.958 1.00 69.44 100 TYR A O 1
ATOM 837 N N . CYS A 1 101 ? 25.044 14.112 -31.966 1.00 76.75 101 CYS A N 1
ATOM 838 C CA . CYS A 1 101 ? 25.556 13.005 -32.777 1.00 76.75 101 CYS A CA 1
ATOM 839 C C . CYS A 1 101 ? 25.343 11.659 -32.068 1.00 76.75 101 CYS A C 1
ATOM 841 O O . CYS A 1 101 ? 25.495 11.552 -30.848 1.00 76.75 101 CYS A O 1
ATOM 843 N N . TYR A 1 102 ? 25.008 10.618 -32.835 1.00 84.38 102 TYR A N 1
ATOM 844 C CA . TYR A 1 102 ? 24.835 9.275 -32.289 1.00 84.38 102 TYR A CA 1
ATOM 845 C C . TYR A 1 102 ? 26.169 8.724 -31.776 1.00 84.38 102 TYR A C 1
ATOM 847 O O . TYR A 1 102 ? 27.126 8.566 -32.530 1.00 84.38 102 TYR A O 1
ATOM 855 N N . TYR A 1 103 ? 26.198 8.369 -30.494 1.00 88.81 103 TYR A N 1
ATOM 856 C CA . TYR A 1 103 ? 27.237 7.533 -29.910 1.00 88.81 103 TYR A CA 1
ATOM 857 C C . TYR A 1 103 ? 26.573 6.450 -29.067 1.00 88.81 103 TYR A C 1
ATOM 859 O O . TYR A 1 103 ? 25.733 6.762 -28.218 1.00 88.81 103 TYR A O 1
ATOM 867 N N . ARG A 1 104 ? 26.955 5.183 -29.265 1.00 89.75 104 ARG A N 1
ATOM 868 C CA . ARG A 1 104 ? 26.283 4.026 -28.648 1.00 89.75 104 ARG A CA 1
ATOM 869 C C . ARG A 1 104 ? 26.147 4.162 -27.129 1.00 89.75 104 ARG A C 1
ATOM 871 O O . ARG A 1 104 ? 25.044 4.055 -26.595 1.00 89.75 104 ARG A O 1
ATOM 878 N N . SER A 1 105 ? 27.239 4.474 -26.426 1.00 89.88 105 SER A N 1
ATOM 879 C CA . SER A 1 105 ? 27.204 4.574 -24.957 1.00 89.88 105 SER A CA 1
ATOM 880 C C . SER A 1 105 ? 26.311 5.720 -24.464 1.00 89.88 105 SER A C 1
ATOM 882 O O . SER A 1 105 ? 25.649 5.601 -23.430 1.00 89.88 105 SER A O 1
ATOM 884 N N . MET A 1 106 ? 26.247 6.820 -25.220 1.00 89.19 106 MET A N 1
ATOM 885 C CA . MET A 1 106 ? 25.368 7.943 -24.925 1.00 89.19 106 MET A CA 1
ATOM 886 C C . MET A 1 106 ? 23.911 7.544 -25.154 1.00 89.19 106 MET A C 1
ATOM 888 O O . MET A 1 106 ? 23.084 7.770 -24.271 1.00 89.19 106 MET A O 1
ATOM 892 N N . ALA A 1 107 ? 23.607 6.902 -26.284 1.00 90.00 107 ALA A N 1
ATOM 893 C CA . ALA A 1 107 ? 22.264 6.444 -26.618 1.00 90.00 107 ALA A CA 1
ATOM 894 C C . ALA A 1 107 ? 21.713 5.494 -25.543 1.00 90.00 107 ALA A C 1
ATOM 896 O O . ALA A 1 107 ? 20.638 5.745 -24.998 1.00 90.00 107 ALA A O 1
ATOM 897 N N . VAL A 1 108 ? 22.487 4.477 -25.143 1.00 91.88 108 VAL A N 1
ATOM 898 C CA . VAL A 1 108 ? 22.120 3.544 -24.061 1.00 91.88 108 VAL A CA 1
ATOM 899 C C . VAL A 1 108 ? 21.850 4.289 -22.749 1.00 91.88 108 VAL A C 1
ATOM 901 O O . VAL A 1 108 ? 20.848 4.039 -22.067 1.00 91.88 108 VAL A O 1
ATOM 904 N N . ARG A 1 109 ? 22.717 5.238 -22.379 1.00 90.88 109 ARG A N 1
ATOM 905 C CA . ARG A 1 109 ? 22.584 6.014 -21.138 1.00 90.88 109 ARG A CA 1
ATOM 906 C C . ARG A 1 109 ? 21.343 6.907 -21.130 1.00 90.88 109 ARG A C 1
ATOM 908 O O . ARG A 1 109 ? 20.666 6.982 -20.107 1.00 90.88 109 ARG A O 1
ATOM 915 N N . GLU A 1 110 ? 21.055 7.597 -22.226 1.00 90.50 110 GLU A N 1
ATOM 916 C CA . GLU A 1 110 ? 19.902 8.499 -22.315 1.00 90.50 110 GLU A CA 1
ATOM 917 C C . GLU A 1 110 ? 18.586 7.711 -22.379 1.00 90.50 110 GLU A C 1
ATOM 919 O O . GLU A 1 110 ? 17.655 7.999 -21.623 1.00 90.50 110 GLU A O 1
ATOM 924 N N . LEU A 1 111 ? 18.522 6.671 -23.218 1.00 91.75 111 LEU A N 1
ATOM 925 C CA . LEU A 1 111 ? 17.323 5.847 -23.386 1.00 91.75 111 LEU A CA 1
ATOM 926 C C . LEU A 1 111 ? 16.981 5.064 -22.110 1.00 91.75 111 LEU A C 1
ATOM 928 O O . LEU A 1 111 ? 15.822 5.029 -21.699 1.00 91.75 111 LEU A O 1
ATOM 932 N N . SER A 1 112 ? 17.973 4.507 -21.406 1.00 92.75 112 SER A N 1
ATOM 933 C CA . SER A 1 112 ? 17.733 3.794 -20.139 1.00 92.75 112 SER A CA 1
ATOM 934 C C . SER A 1 112 ? 17.147 4.689 -19.036 1.00 92.75 112 SER A C 1
ATOM 936 O O . SER A 1 112 ? 16.326 4.229 -18.233 1.00 92.75 112 SER A O 1
ATOM 938 N N . LYS A 1 113 ? 17.514 5.978 -19.023 1.00 92.19 113 LYS A N 1
ATOM 939 C CA . LYS A 1 113 ? 17.006 6.998 -18.088 1.00 92.19 113 LYS A CA 1
ATOM 940 C C . LYS A 1 113 ? 15.684 7.629 -18.523 1.00 92.19 113 LYS A C 1
ATOM 942 O O . LYS A 1 113 ? 15.097 8.389 -17.750 1.00 92.19 113 LYS A O 1
ATOM 947 N N . LYS A 1 114 ? 15.203 7.350 -19.738 1.00 90.94 114 LYS A N 1
ATOM 948 C CA . LYS A 1 114 ? 13.970 7.947 -20.253 1.00 90.94 114 LYS A CA 1
ATOM 949 C C . LYS A 1 114 ? 12.792 7.593 -19.343 1.00 90.94 114 LYS A C 1
ATOM 951 O O . LYS A 1 114 ? 12.640 6.457 -18.884 1.00 90.94 114 LYS A O 1
ATOM 956 N N . ARG A 1 115 ? 11.946 8.591 -19.076 1.00 89.69 115 ARG A N 1
ATOM 957 C CA . ARG A 1 115 ? 10.782 8.444 -18.199 1.00 89.69 115 ARG A CA 1
ATOM 958 C C . ARG A 1 115 ? 9.834 7.381 -18.757 1.00 89.69 115 ARG A C 1
ATOM 960 O O . ARG A 1 115 ? 9.336 7.505 -19.874 1.00 89.69 115 ARG A O 1
ATOM 967 N N . TRP A 1 116 ? 9.551 6.365 -17.949 1.00 90.69 116 TRP A N 1
ATOM 968 C CA . TRP A 1 116 ? 8.610 5.304 -18.296 1.00 90.69 116 TRP A CA 1
ATOM 969 C C . TRP A 1 116 ? 7.189 5.729 -17.937 1.00 90.69 116 TRP A C 1
ATOM 971 O O . TRP A 1 116 ? 6.796 5.683 -16.774 1.00 90.69 116 TRP A O 1
ATOM 981 N N . ILE A 1 117 ? 6.430 6.196 -18.928 1.00 88.12 117 ILE A N 1
ATOM 982 C CA . ILE A 1 117 ? 5.023 6.571 -18.754 1.00 88.12 117 ILE A CA 1
ATOM 983 C C . ILE A 1 117 ? 4.168 5.468 -19.374 1.00 88.12 117 ILE A C 1
ATOM 985 O O . ILE A 1 117 ? 4.128 5.355 -20.598 1.00 88.12 117 ILE A O 1
ATOM 989 N N . SER A 1 118 ? 3.499 4.675 -18.536 1.00 87.56 118 SER A N 1
ATOM 990 C CA . SER A 1 118 ? 2.712 3.509 -18.951 1.00 87.56 118 SER A CA 1
ATOM 991 C C . SER A 1 118 ? 1.795 3.802 -20.145 1.00 87.56 118 SER A C 1
ATOM 993 O O . SER A 1 118 ? 1.080 4.809 -20.168 1.00 87.56 118 SER A O 1
ATOM 995 N N . GLY A 1 119 ? 1.864 2.943 -21.163 1.00 83.25 119 GLY A N 1
ATOM 996 C CA . GLY A 1 119 ? 1.070 3.019 -22.393 1.00 83.25 119 GLY A CA 1
ATOM 997 C C . GLY A 1 119 ? 1.359 4.214 -23.305 1.00 83.25 119 GLY A C 1
ATOM 998 O O . GLY A 1 119 ? 0.544 4.537 -24.171 1.00 83.25 119 GLY A O 1
ATOM 999 N N . ARG A 1 120 ? 2.484 4.917 -23.115 1.00 88.50 120 ARG A N 1
ATOM 1000 C CA . ARG A 1 120 ? 2.987 5.923 -24.068 1.00 88.50 120 ARG A CA 1
ATOM 1001 C C . ARG A 1 120 ? 3.944 5.292 -25.085 1.00 88.50 120 ARG A C 1
ATOM 1003 O O . ARG A 1 120 ? 4.300 4.122 -24.989 1.00 88.50 120 ARG A O 1
ATOM 1010 N N . SER A 1 121 ? 4.364 6.096 -26.061 1.00 90.94 121 SER A N 1
ATOM 1011 C CA . SER A 1 121 ? 5.185 5.668 -27.199 1.00 90.94 121 SER A CA 1
ATOM 1012 C C . SER A 1 121 ? 6.515 5.026 -26.796 1.00 90.94 121 SER A C 1
ATOM 1014 O O . SER A 1 121 ? 6.871 4.014 -27.383 1.00 90.94 121 SER A O 1
ATOM 1016 N N . TRP A 1 122 ? 7.220 5.550 -25.785 1.00 92.94 122 TRP A N 1
ATOM 1017 C CA . TRP A 1 122 ? 8.514 4.993 -25.362 1.00 92.94 122 TRP A CA 1
ATOM 1018 C C . TRP A 1 122 ? 8.408 3.569 -24.780 1.00 92.94 122 TRP A C 1
ATOM 1020 O O . TRP A 1 122 ? 9.051 2.681 -25.333 1.00 92.94 122 TRP A O 1
ATOM 1030 N N . PRO A 1 123 ? 7.593 3.290 -23.737 1.00 92.81 123 PRO A N 1
ATOM 1031 C CA . PRO A 1 123 ? 7.416 1.922 -23.239 1.00 92.81 123 PRO A CA 1
ATOM 1032 C C . PRO A 1 123 ? 6.926 0.932 -24.292 1.00 92.81 123 PRO A C 1
ATOM 1034 O O . PRO A 1 123 ? 7.395 -0.201 -24.323 1.00 92.81 123 PRO A O 1
ATOM 1037 N N . LEU A 1 124 ? 6.010 1.362 -25.168 1.00 92.81 124 LEU A N 1
ATOM 1038 C CA . LEU A 1 124 ? 5.515 0.529 -26.263 1.00 92.81 124 LEU A CA 1
ATOM 1039 C C . LEU A 1 124 ? 6.625 0.202 -27.262 1.00 92.81 124 LEU A C 1
ATOM 1041 O O . LEU A 1 124 ? 6.778 -0.957 -27.630 1.00 92.81 124 LEU A O 1
ATOM 1045 N N . ALA A 1 125 ? 7.408 1.201 -27.676 1.00 92.75 125 ALA A N 1
ATOM 1046 C CA . ALA A 1 125 ? 8.541 0.988 -28.567 1.00 92.75 125 ALA A CA 1
ATOM 1047 C C . ALA A 1 125 ? 9.567 0.052 -27.927 1.00 92.75 125 ALA A C 1
ATOM 1049 O O . ALA A 1 125 ? 9.919 -0.941 -28.540 1.00 92.75 125 ALA A O 1
ATOM 1050 N N . PHE A 1 126 ? 9.957 0.303 -26.674 1.00 93.50 126 PHE A N 1
ATOM 1051 C CA . PHE A 1 126 ? 10.893 -0.545 -25.938 1.00 93.50 126 PHE A CA 1
ATOM 1052 C C . PHE A 1 126 ? 10.432 -2.008 -25.925 1.00 93.50 126 PHE A C 1
ATOM 1054 O O . PHE A 1 126 ? 11.140 -2.888 -26.399 1.00 93.50 126 PHE A O 1
ATOM 1061 N N . VAL A 1 127 ? 9.221 -2.269 -25.433 1.00 93.69 127 VAL A N 1
ATOM 1062 C CA . VAL A 1 127 ? 8.671 -3.626 -25.306 1.00 93.69 127 VAL A CA 1
ATOM 1063 C C . VAL A 1 127 ? 8.549 -4.315 -26.666 1.00 93.69 127 VAL A C 1
ATOM 1065 O O . VAL A 1 127 ? 8.959 -5.463 -26.789 1.00 93.69 127 VAL A O 1
ATOM 1068 N N . ASN A 1 128 ? 8.088 -3.609 -27.703 1.00 93.25 128 ASN A N 1
ATOM 1069 C CA . ASN A 1 128 ? 7.998 -4.170 -29.051 1.00 93.25 128 ASN A CA 1
ATOM 1070 C C . ASN A 1 128 ? 9.382 -4.481 -29.647 1.00 93.25 128 ASN A C 1
ATOM 1072 O O . ASN A 1 128 ? 9.538 -5.519 -30.280 1.00 93.25 128 ASN A O 1
ATOM 1076 N N . THR A 1 129 ? 10.385 -3.620 -29.443 1.00 91.94 129 THR A N 1
ATOM 1077 C CA . THR A 1 129 ? 11.736 -3.836 -29.987 1.00 91.94 129 THR A CA 1
ATOM 1078 C C . THR A 1 129 ? 12.406 -5.067 -29.382 1.00 91.94 129 THR A C 1
ATOM 1080 O O . THR A 1 129 ? 13.102 -5.787 -30.088 1.00 91.94 129 THR A O 1
ATOM 1083 N N . PHE A 1 130 ? 12.173 -5.336 -28.098 1.00 90.81 130 PHE A N 1
ATOM 1084 C CA . PHE A 1 130 ? 12.688 -6.532 -27.426 1.00 90.81 130 PHE A CA 1
ATOM 1085 C C . PHE A 1 130 ? 11.772 -7.764 -27.573 1.00 90.81 130 PHE A C 1
ATOM 1087 O O . PHE A 1 130 ? 12.045 -8.824 -27.007 1.00 90.81 130 PHE A O 1
ATOM 1094 N N . GLY A 1 131 ? 10.656 -7.633 -28.300 1.00 91.00 131 GLY A N 1
ATOM 1095 C CA . GLY A 1 131 ? 9.655 -8.691 -28.434 1.00 91.00 131 GLY A CA 1
ATOM 1096 C C . GLY A 1 131 ? 9.074 -9.137 -27.091 1.00 91.00 131 GLY A C 1
ATOM 1097 O O . GLY A 1 131 ? 8.801 -10.315 -26.911 1.00 91.00 131 GLY A O 1
ATOM 1098 N N . PHE A 1 132 ? 8.954 -8.230 -26.123 1.00 93.75 132 PHE A N 1
ATOM 1099 C CA . PHE A 1 132 ? 8.320 -8.512 -24.839 1.00 93.75 132 PHE A CA 1
ATOM 1100 C C . PHE A 1 132 ? 6.790 -8.375 -24.942 1.00 93.75 132 PHE A C 1
ATOM 1102 O O . PHE A 1 132 ? 6.293 -7.612 -25.778 1.00 93.75 132 PHE A O 1
ATOM 1109 N N . PRO A 1 133 ? 6.020 -9.022 -24.047 1.00 92.75 133 PRO A N 1
ATOM 1110 C CA . PRO A 1 133 ? 4.571 -8.856 -24.012 1.00 92.75 133 PRO A CA 1
ATOM 1111 C C . PRO A 1 133 ? 4.147 -7.404 -23.777 1.00 92.75 133 PRO A C 1
ATOM 1113 O O . PRO A 1 133 ? 4.642 -6.721 -22.872 1.00 92.75 133 PRO A O 1
ATOM 1116 N N . ARG A 1 134 ? 3.167 -6.933 -24.560 1.00 90.81 134 ARG A N 1
ATOM 1117 C CA . ARG A 1 134 ? 2.688 -5.536 -24.530 1.00 90.81 134 ARG A CA 1
ATOM 1118 C C . ARG A 1 134 ? 2.185 -5.085 -23.160 1.00 90.81 134 ARG A C 1
ATOM 1120 O O . ARG A 1 134 ? 2.256 -3.893 -22.861 1.00 90.81 134 ARG A O 1
ATOM 1127 N N . VAL A 1 135 ? 1.734 -6.011 -22.312 1.00 90.19 135 VAL A N 1
ATOM 1128 C CA . VAL A 1 135 ? 1.287 -5.722 -20.940 1.00 90.19 135 VAL A CA 1
ATOM 1129 C C . VAL A 1 135 ? 2.380 -5.019 -20.124 1.00 90.19 135 VAL A C 1
ATOM 1131 O O . VAL A 1 135 ? 2.070 -4.112 -19.352 1.00 90.19 135 VAL A O 1
ATOM 1134 N N . PHE A 1 136 ? 3.661 -5.317 -20.368 1.00 91.00 136 PHE A N 1
ATOM 1135 C CA . PHE A 1 136 ? 4.790 -4.684 -19.676 1.00 91.00 136 PHE A CA 1
ATOM 1136 C C . PHE A 1 136 ? 5.080 -3.238 -20.110 1.00 91.00 136 PHE A C 1
ATOM 1138 O O . PHE A 1 136 ? 5.832 -2.532 -19.437 1.00 91.00 136 PHE A O 1
ATOM 1145 N N . ALA A 1 137 ? 4.466 -2.746 -21.193 1.00 89.69 137 ALA A N 1
ATOM 1146 C CA . ALA A 1 137 ? 4.488 -1.319 -21.527 1.00 89.69 137 ALA A CA 1
ATOM 1147 C C . ALA A 1 137 ? 3.531 -0.510 -20.629 1.00 89.69 137 ALA A C 1
ATOM 1149 O O . ALA A 1 137 ? 3.612 0.722 -20.576 1.00 89.69 137 ALA A O 1
ATOM 1150 N N . GLY A 1 138 ? 2.639 -1.202 -19.911 1.00 86.75 138 GLY A N 1
ATOM 1151 C CA . GLY A 1 138 ? 1.568 -0.636 -19.107 1.00 86.75 138 GLY A CA 1
ATOM 1152 C C . GLY A 1 138 ? 0.436 -0.047 -19.953 1.00 86.75 138 GLY A C 1
ATOM 1153 O O . GLY A 1 138 ? 0.582 0.220 -21.144 1.00 86.75 138 GLY A O 1
ATOM 1154 N N . MET A 1 139 ? -0.716 0.190 -19.328 1.00 79.00 139 MET A N 1
ATOM 1155 C CA . MET A 1 139 ? -1.845 0.841 -19.994 1.00 79.00 139 MET A CA 1
ATOM 1156 C C . MET A 1 139 ? -1.741 2.361 -19.911 1.00 79.00 139 MET A C 1
ATOM 1158 O O . MET A 1 139 ? -1.321 2.923 -18.896 1.00 79.00 139 MET A O 1
ATOM 1162 N N . LYS A 1 140 ? -2.179 3.036 -20.978 1.00 69.88 140 LYS A N 1
ATOM 1163 C CA . LYS A 1 140 ? -2.319 4.490 -20.990 1.00 69.88 140 LYS A CA 1
ATOM 1164 C C . LYS A 1 140 ? -3.428 4.831 -20.004 1.00 69.88 140 LYS A C 1
ATOM 1166 O O . LYS A 1 140 ? -4.592 4.570 -20.288 1.00 69.88 140 LYS A O 1
ATOM 1171 N N . SER A 1 141 ? -3.079 5.409 -18.856 1.00 61.75 141 SER A N 1
ATOM 1172 C CA . SER A 1 141 ? -4.094 5.969 -17.965 1.00 61.75 141 SER A CA 1
ATOM 1173 C C . SER A 1 141 ? -4.817 7.084 -18.723 1.00 61.75 141 SER A C 1
ATOM 1175 O O . SER A 1 141 ? -4.251 8.146 -18.992 1.00 61.75 141 SER A O 1
ATOM 1177 N N . THR A 1 142 ? -6.048 6.812 -19.149 1.00 57.12 142 THR A N 1
ATOM 1178 C CA . THR A 1 142 ? -6.949 7.786 -19.778 1.00 57.12 142 THR A CA 1
ATOM 1179 C C . THR A 1 142 ? -7.605 8.696 -18.747 1.00 57.12 142 THR A C 1
ATOM 1181 O O . THR A 1 142 ? -8.196 9.709 -19.113 1.00 57.12 142 THR A O 1
ATOM 1184 N N . LYS A 1 143 ? -7.456 8.388 -17.454 1.00 56.62 143 LYS A N 1
ATOM 1185 C CA . LYS A 1 143 ? -7.967 9.210 -16.365 1.00 56.62 143 LYS A CA 1
ATOM 1186 C C . LYS A 1 143 ? -7.055 10.422 -16.187 1.00 56.62 143 LYS A C 1
ATOM 1188 O O . LYS A 1 143 ? -6.126 10.410 -15.384 1.00 56.62 143 LYS A O 1
ATOM 1193 N N . ARG A 1 144 ? -7.311 11.485 -16.957 1.00 59.91 144 ARG A N 1
ATOM 1194 C CA . ARG A 1 144 ? -6.981 12.831 -16.472 1.00 59.91 144 ARG A CA 1
ATOM 1195 C C . ARG A 1 144 ? -7.719 12.995 -15.138 1.00 59.91 144 ARG A C 1
ATOM 1197 O O . ARG A 1 144 ? -8.899 12.636 -15.097 1.00 59.91 144 ARG A O 1
ATOM 1204 N N . PRO A 1 145 ? -7.066 13.472 -14.066 1.00 61.69 145 PRO A N 1
ATOM 1205 C CA . PRO A 1 145 ? -7.808 13.805 -12.863 1.00 61.69 145 PRO A CA 1
ATOM 1206 C C . PRO A 1 145 ? -8.892 14.829 -13.246 1.00 61.69 145 PRO A C 1
ATOM 1208 O O . PRO A 1 145 ? -8.643 15.676 -14.116 1.00 61.69 145 PRO A O 1
ATOM 1211 N N . PRO A 1 146 ? -10.108 14.713 -12.694 1.00 71.00 146 PRO A N 1
ATOM 1212 C CA . PRO A 1 146 ? -11.178 15.660 -12.984 1.00 71.00 146 PRO A CA 1
ATOM 1213 C C . PRO A 1 146 ? -10.731 17.088 -12.621 1.00 71.00 146 PRO A C 1
ATOM 1215 O O . PRO A 1 146 ? -9.887 17.277 -11.746 1.00 71.00 146 PRO A O 1
ATOM 1218 N N . ARG A 1 147 ? -11.260 18.104 -13.324 1.00 80.56 147 ARG A N 1
ATOM 1219 C CA . ARG A 1 147 ? -10.891 19.523 -13.100 1.00 80.56 147 ARG A CA 1
ATOM 1220 C C . ARG A 1 147 ? -11.219 20.008 -11.687 1.00 80.56 147 ARG A C 1
ATOM 1222 O O . ARG A 1 147 ? -10.618 20.968 -11.223 1.00 80.56 147 ARG A O 1
ATOM 1229 N N . PHE A 1 148 ? -12.171 19.352 -11.047 1.00 74.25 148 PHE A N 1
ATOM 1230 C CA . PHE A 1 148 ? -12.564 19.568 -9.671 1.00 74.25 148 PHE A CA 1
ATOM 1231 C C . PHE A 1 148 ? -12.677 18.203 -8.990 1.00 74.25 148 PHE A C 1
ATOM 1233 O O . PHE A 1 148 ? -12.945 17.190 -9.639 1.00 74.25 148 PHE A O 1
ATOM 1240 N N . MET A 1 149 ? -12.434 18.184 -7.689 1.00 78.31 149 MET A N 1
ATOM 1241 C CA . MET A 1 149 ? -12.662 17.043 -6.818 1.00 78.31 149 MET A CA 1
ATOM 1242 C C . MET A 1 149 ? -13.451 17.575 -5.636 1.00 78.31 149 MET A C 1
ATOM 1244 O O . MET A 1 149 ? -12.991 18.503 -4.969 1.00 78.31 149 MET A O 1
ATOM 1248 N N . ASP A 1 150 ? -14.618 16.996 -5.388 1.00 81.88 150 ASP A N 1
ATOM 1249 C CA . ASP A 1 150 ? -15.358 17.289 -4.172 1.00 81.88 150 ASP A CA 1
ATOM 1250 C C . ASP A 1 150 ? -14.605 16.656 -3.003 1.00 81.88 150 ASP A C 1
ATOM 1252 O O . ASP A 1 150 ? -14.531 15.433 -2.864 1.00 81.88 150 ASP A O 1
ATOM 1256 N N . VAL A 1 151 ? -13.987 17.499 -2.181 1.00 76.44 151 VAL A N 1
ATOM 1257 C CA . VAL A 1 151 ? -13.432 17.072 -0.899 1.00 76.44 151 VAL A CA 1
ATOM 1258 C C . VAL A 1 151 ? -14.596 17.035 0.080 1.00 76.44 151 VAL A C 1
ATOM 1260 O O . VAL A 1 151 ? -15.127 18.075 0.467 1.00 76.44 151 VAL A O 1
ATOM 1263 N N . LEU A 1 152 ? -15.037 15.829 0.438 1.00 75.94 152 LEU A N 1
ATOM 1264 C CA . LEU A 1 152 ? -16.127 15.662 1.394 1.00 75.94 152 LEU A CA 1
ATOM 1265 C C . LEU A 1 152 ? -15.698 16.178 2.778 1.00 75.94 152 LEU A C 1
ATOM 1267 O O . LEU A 1 152 ? -14.557 15.947 3.187 1.00 75.94 152 LEU A O 1
ATOM 1271 N N . PRO A 1 153 ? -16.594 16.853 3.522 1.00 75.44 153 PRO A N 1
ATOM 1272 C CA . PRO A 1 153 ? -16.287 17.285 4.875 1.00 75.44 153 PRO A CA 1
ATOM 1273 C C . PRO A 1 153 ? -16.066 16.066 5.769 1.00 75.44 153 PRO A C 1
ATOM 1275 O O . PRO A 1 153 ? -16.839 15.104 5.734 1.00 75.44 153 PRO A O 1
ATOM 1278 N N . PHE A 1 154 ? -15.035 16.137 6.608 1.00 77.81 154 PHE A N 1
ATOM 1279 C CA . PHE A 1 154 ? -14.830 15.160 7.664 1.00 77.81 154 PHE A CA 1
ATOM 1280 C C . PHE A 1 154 ? -16.013 15.218 8.642 1.00 77.81 154 PHE A C 1
ATOM 1282 O O . PHE A 1 154 ? -16.256 16.248 9.273 1.00 77.81 154 PHE A O 1
ATOM 1289 N N . LYS A 1 155 ? -16.780 14.127 8.743 1.00 78.44 155 LYS A N 1
ATOM 1290 C CA . LYS A 1 155 ? -17.895 14.002 9.688 1.00 78.44 155 LYS A CA 1
ATOM 1291 C C . LYS A 1 155 ? -17.432 13.165 10.880 1.00 78.44 155 LYS A C 1
ATOM 1293 O O . LYS A 1 155 ? -17.363 11.945 10.739 1.00 78.44 155 LYS A O 1
ATOM 1298 N N . PRO A 1 156 ? -17.120 13.776 12.038 1.00 78.62 156 PRO A N 1
ATOM 1299 C CA . PRO A 1 156 ? -16.775 13.002 13.219 1.00 78.62 156 PRO A CA 1
ATOM 1300 C C . PRO A 1 156 ? -17.974 12.148 13.655 1.00 78.62 156 PRO A C 1
ATOM 1302 O O . PRO A 1 156 ? -19.129 12.561 13.487 1.00 78.62 156 PRO A O 1
ATOM 1305 N N . PRO A 1 157 ? -17.728 10.970 14.245 1.00 81.81 157 PRO A N 1
ATOM 1306 C CA . PRO A 1 157 ? -18.799 10.111 14.712 1.00 81.81 157 PRO A CA 1
ATOM 1307 C C . PRO A 1 157 ? -19.572 10.801 15.858 1.00 81.81 157 PRO A C 1
ATOM 1309 O O . PRO A 1 157 ? -18.979 11.502 16.683 1.00 81.81 157 PRO A O 1
ATOM 1312 N N . PRO A 1 158 ? -20.906 10.623 15.956 1.00 84.56 158 PRO A N 1
ATOM 1313 C CA . PRO A 1 158 ? -21.747 11.372 16.899 1.00 84.56 158 PRO A CA 1
ATOM 1314 C C . PRO A 1 158 ? -21.369 11.055 18.349 1.00 84.56 158 PRO A C 1
ATOM 1316 O O . PRO A 1 158 ? -21.068 9.905 18.617 1.00 84.56 158 PRO A O 1
ATOM 1319 N N . PRO A 1 159 ? -21.407 11.975 19.320 1.00 87.38 159 PRO A N 1
ATOM 1320 C CA . PRO A 1 159 ? -20.894 11.706 20.667 1.00 87.38 159 PRO A CA 1
ATOM 1321 C C . PRO A 1 159 ? -21.573 10.503 21.352 1.00 87.38 159 PRO A C 1
ATOM 1323 O O . PRO A 1 159 ? -22.778 10.289 21.205 1.00 87.38 159 PRO A O 1
ATOM 1326 N N . LEU A 1 160 ? -20.808 9.744 22.150 1.00 88.19 160 LEU A N 1
ATOM 1327 C CA . LEU A 1 160 ? -21.343 8.631 22.945 1.00 88.19 160 LEU A CA 1
ATOM 1328 C C . LEU A 1 160 ? -22.456 9.091 23.904 1.00 88.19 160 LEU A C 1
ATOM 1330 O O . LEU A 1 160 ? -22.351 10.134 24.562 1.00 88.19 160 LEU A O 1
ATOM 1334 N N . LYS A 1 161 ? -23.497 8.265 24.047 1.00 89.62 161 LYS A N 1
ATOM 1335 C CA . LYS A 1 161 ? -24.564 8.446 25.047 1.00 89.62 161 LYS A CA 1
ATOM 1336 C C . LYS A 1 161 ? -24.011 8.270 26.468 1.00 89.62 161 LYS A C 1
ATOM 1338 O O . LYS A 1 161 ? -22.971 7.645 26.660 1.00 89.62 161 LYS A O 1
ATOM 1343 N N . ARG A 1 162 ? -24.720 8.779 27.488 1.00 88.56 162 ARG A N 1
ATOM 1344 C CA . ARG A 1 162 ? -24.272 8.717 28.900 1.00 88.56 162 ARG A CA 1
ATOM 1345 C C . ARG A 1 162 ? -23.899 7.295 29.346 1.00 88.56 162 ARG A C 1
ATOM 1347 O O . ARG A 1 162 ? -22.776 7.091 29.787 1.00 88.56 162 ARG A O 1
ATOM 1354 N N . PHE A 1 163 ? -24.769 6.313 29.103 1.00 88.12 163 PHE A N 1
ATOM 1355 C CA . PHE A 1 163 ? -24.492 4.912 29.447 1.00 88.12 163 PHE A CA 1
ATOM 1356 C C . PHE A 1 163 ? -23.274 4.337 28.698 1.00 88.12 163 PHE A C 1
ATOM 1358 O O . PHE A 1 163 ? -22.504 3.569 29.262 1.00 88.12 163 PHE A O 1
ATOM 1365 N N . GLN A 1 164 ? -23.048 4.734 27.438 1.00 90.88 164 GLN A N 1
ATOM 1366 C CA . GLN A 1 164 ? -21.875 4.295 26.669 1.00 90.88 164 GLN A CA 1
ATOM 1367 C C . GLN A 1 164 ? -20.589 4.886 27.251 1.00 90.88 164 GLN A C 1
ATOM 1369 O O . GLN A 1 164 ? -19.578 4.197 27.316 1.00 90.88 164 GLN A O 1
ATOM 1374 N N . LYS A 1 165 ? -20.622 6.141 27.722 1.00 91.44 165 LYS A N 1
ATOM 1375 C CA . LYS A 1 165 ? -19.480 6.772 28.403 1.00 91.44 165 LYS A CA 1
ATOM 1376 C C . LYS A 1 165 ? -19.131 6.063 29.713 1.00 91.44 165 LYS A C 1
ATOM 1378 O O . LYS A 1 165 ? -17.950 5.882 29.995 1.00 91.44 165 LYS A O 1
ATOM 1383 N N . GLU A 1 166 ? -20.132 5.643 30.482 1.00 91.25 166 GLU A N 1
ATOM 1384 C CA . GLU A 1 166 ? -19.930 4.872 31.717 1.00 91.25 166 GLU A CA 1
ATOM 1385 C C . GLU A 1 166 ? -19.304 3.503 31.429 1.00 91.25 166 GLU A C 1
ATOM 1387 O O . GLU A 1 166 ? -18.286 3.152 32.022 1.00 91.25 166 GLU A O 1
ATOM 1392 N N . ILE A 1 167 ? -19.840 2.770 30.448 1.00 91.56 167 ILE A N 1
ATOM 1393 C CA . ILE A 1 167 ? -19.283 1.479 30.019 1.00 91.56 167 ILE A CA 1
ATOM 1394 C C . ILE A 1 167 ? -17.853 1.646 29.501 1.00 91.56 167 ILE A C 1
ATOM 1396 O O . ILE A 1 167 ? -16.977 0.868 29.869 1.00 91.56 167 ILE A O 1
ATOM 1400 N N . LYS A 1 168 ? -17.594 2.682 28.693 1.00 93.31 168 LYS A N 1
ATOM 1401 C CA . LYS A 1 168 ? -16.251 3.009 28.201 1.00 93.31 168 LYS A CA 1
ATOM 1402 C C . LYS A 1 168 ? -15.273 3.225 29.357 1.00 93.31 168 LYS A C 1
ATOM 1404 O O . LYS A 1 168 ? -14.180 2.669 29.340 1.00 93.31 168 LYS A O 1
ATOM 1409 N N . LYS A 1 169 ? -15.669 3.996 30.376 1.00 92.50 169 LYS A N 1
ATOM 1410 C CA . LYS A 1 169 ? -14.836 4.248 31.559 1.00 92.50 169 LYS A CA 1
ATOM 1411 C C . LYS A 1 169 ? -14.510 2.947 32.296 1.00 92.50 169 LYS A C 1
ATOM 1413 O O . LYS A 1 169 ? -13.346 2.709 32.599 1.00 92.50 169 LYS A O 1
ATOM 1418 N N . ASN A 1 170 ? -15.507 2.090 32.507 1.00 91.38 170 ASN A N 1
ATOM 1419 C CA . ASN A 1 170 ? -15.315 0.795 33.161 1.00 91.38 170 ASN A CA 1
ATOM 1420 C C . ASN A 1 170 ? -14.388 -0.124 32.350 1.00 91.38 170 ASN A C 1
ATOM 1422 O O . ASN A 1 170 ? -13.512 -0.768 32.921 1.00 91.38 170 ASN A O 1
ATOM 1426 N N . LEU A 1 171 ? -14.530 -0.139 31.020 1.00 92.19 171 LEU A N 1
ATOM 1427 C CA . LEU A 1 171 ? -13.633 -0.869 30.122 1.00 92.19 171 LEU A CA 1
ATOM 1428 C C . LEU A 1 171 ? -12.188 -0.382 30.239 1.00 92.19 171 LEU A C 1
ATOM 1430 O O . LEU A 1 171 ? -11.286 -1.198 30.381 1.00 92.19 171 LEU A O 1
ATOM 1434 N N . ILE A 1 172 ? -11.961 0.934 30.230 1.00 91.81 172 ILE A N 1
ATOM 1435 C CA . ILE A 1 172 ? -10.619 1.510 30.389 1.00 91.81 172 ILE A CA 1
ATOM 1436 C C . ILE A 1 172 ? -10.023 1.139 31.753 1.00 91.81 172 ILE A C 1
ATOM 1438 O O . ILE A 1 172 ? -8.835 0.832 31.829 1.00 91.81 172 ILE A O 1
ATOM 1442 N N . THR A 1 173 ? -10.825 1.123 32.824 1.00 91.19 173 THR A N 1
ATOM 1443 C CA . THR A 1 173 ? -10.376 0.653 34.144 1.00 91.19 173 THR A CA 1
ATOM 1444 C C . THR A 1 173 ? -9.904 -0.798 34.082 1.00 91.19 173 THR A C 1
ATOM 1446 O O . THR A 1 173 ? -8.791 -1.077 34.510 1.00 91.19 173 THR A O 1
ATOM 1449 N N . VAL A 1 174 ? -10.686 -1.699 33.479 1.00 91.00 174 VAL A N 1
ATOM 1450 C CA . VAL A 1 174 ? -10.300 -3.112 33.320 1.00 91.00 174 VAL A CA 1
ATOM 1451 C C . VAL A 1 174 ? -9.043 -3.264 32.456 1.00 91.00 174 VAL A C 1
ATOM 1453 O O . VAL A 1 174 ? -8.160 -4.038 32.805 1.00 91.00 174 VAL A O 1
ATOM 1456 N N . LEU A 1 175 ? -8.918 -2.495 31.368 1.00 88.88 175 LEU A N 1
ATOM 1457 C CA . LEU A 1 175 ? -7.738 -2.507 30.490 1.00 88.88 175 LEU A CA 1
ATOM 1458 C C . LEU A 1 175 ? -6.463 -1.976 31.170 1.00 88.88 175 LEU A C 1
ATOM 1460 O O . LEU A 1 175 ? -5.358 -2.259 30.710 1.00 88.88 175 LEU A O 1
ATOM 1464 N N . ASN A 1 176 ? -6.592 -1.167 32.224 1.00 88.94 176 ASN A N 1
ATOM 1465 C CA . ASN A 1 176 ? -5.457 -0.667 33.003 1.00 88.94 176 ASN A CA 1
ATOM 1466 C C . ASN A 1 176 ? -5.042 -1.612 34.142 1.00 88.94 176 ASN A C 1
ATOM 1468 O O . ASN A 1 176 ? -3.983 -1.388 34.723 1.00 88.94 176 ASN A O 1
ATOM 1472 N N . ASN A 1 177 ? -5.847 -2.626 34.472 1.00 88.44 177 ASN A N 1
ATOM 1473 C CA . ASN A 1 177 ? -5.498 -3.597 35.506 1.00 88.44 177 ASN A CA 1
ATOM 1474 C C . ASN A 1 177 ? -4.389 -4.546 35.020 1.00 88.44 177 ASN A C 1
ATOM 1476 O O . ASN A 1 177 ? -4.313 -4.884 33.838 1.00 88.44 177 ASN A O 1
ATOM 1480 N N . GLU A 1 178 ? -3.565 -5.020 35.952 1.00 77.88 178 GLU A N 1
ATOM 1481 C CA . GLU A 1 178 ? -2.534 -6.038 35.726 1.00 77.88 178 GLU A CA 1
ATOM 1482 C C . GLU A 1 178 ? -2.787 -7.233 36.665 1.00 77.88 178 GLU A C 1
ATOM 1484 O O . GLU A 1 178 ? -3.211 -7.043 37.804 1.00 77.88 178 GLU A O 1
ATOM 1489 N N . GLY A 1 179 ? -2.539 -8.464 36.201 1.00 72.94 179 GLY A N 1
ATOM 1490 C CA . GLY A 1 179 ? -2.769 -9.685 36.989 1.00 72.94 179 GLY A CA 1
ATOM 1491 C C . GLY A 1 179 ? -4.238 -10.131 37.022 1.00 72.94 179 GLY A C 1
ATOM 1492 O O . GLY A 1 179 ? -4.857 -10.343 35.971 1.00 72.94 179 GLY A O 1
ATOM 1493 N N . ASP A 1 180 ? -4.787 -10.308 38.224 1.00 63.88 180 ASP A N 1
ATOM 1494 C CA . ASP A 1 180 ? -6.194 -10.660 38.429 1.00 63.88 180 ASP A CA 1
ATOM 1495 C C . ASP A 1 180 ? -7.118 -9.476 38.065 1.00 63.88 180 ASP A C 1
ATOM 1497 O O . ASP A 1 180 ? -6.728 -8.314 38.125 1.00 63.88 180 ASP A O 1
ATOM 1501 N N . HIS A 1 181 ? -8.364 -9.751 37.658 1.00 73.00 181 HIS A N 1
ATOM 1502 C CA . HIS A 1 181 ? -9.355 -8.738 37.227 1.00 73.00 181 HIS A CA 1
ATOM 1503 C C . HIS A 1 181 ? -9.076 -8.009 35.894 1.00 73.00 181 HIS A C 1
ATOM 1505 O O . HIS A 1 181 ? -9.498 -6.869 35.689 1.00 73.00 181 HIS A O 1
ATOM 1511 N N . THR A 1 182 ? -8.444 -8.697 34.942 1.00 81.69 182 THR A N 1
ATOM 1512 C CA . THR A 1 182 ? -8.210 -8.230 33.556 1.00 81.69 182 THR A CA 1
ATOM 1513 C C . THR A 1 182 ? -9.315 -8.629 32.568 1.00 81.69 182 THR A C 1
ATOM 1515 O O . THR A 1 182 ? -9.241 -8.334 31.376 1.00 81.69 182 THR A O 1
ATOM 1518 N N . ARG A 1 183 ? -10.357 -9.323 33.043 1.00 85.81 183 ARG A N 1
ATOM 1519 C CA . ARG A 1 183 ? -11.449 -9.863 32.221 1.00 85.81 183 ARG A CA 1
ATOM 1520 C C . ARG A 1 183 ? -12.771 -9.222 32.611 1.00 85.81 183 ARG A C 1
ATOM 1522 O O . ARG A 1 183 ? -13.068 -9.073 33.793 1.00 85.81 183 ARG A O 1
ATOM 1529 N N . CYS A 1 184 ? -13.588 -8.895 31.619 1.00 88.69 184 CYS A N 1
ATOM 1530 C CA . CYS A 1 184 ? -14.941 -8.400 31.836 1.00 88.69 184 CYS A CA 1
ATOM 1531 C C . CYS A 1 184 ? -15.888 -8.897 30.742 1.00 88.69 184 CYS A C 1
ATOM 1533 O O . CYS A 1 184 ? -15.457 -9.275 29.653 1.00 88.69 184 CYS A O 1
ATOM 1535 N N . ILE A 1 185 ? -17.186 -8.878 31.042 1.00 89.06 185 ILE A N 1
ATOM 1536 C CA . ILE A 1 185 ? -18.256 -9.101 30.070 1.00 89.06 185 ILE A CA 1
ATOM 1537 C C . ILE A 1 185 ? -19.076 -7.817 30.006 1.00 89.06 185 ILE A C 1
ATOM 1539 O O . ILE A 1 185 ? -19.584 -7.344 31.022 1.00 89.06 185 ILE A O 1
ATOM 1543 N N . VAL A 1 186 ? -19.210 -7.256 28.807 1.00 86.94 186 VAL A N 1
ATOM 1544 C CA . VAL A 1 186 ? -20.048 -6.079 28.568 1.00 86.94 186 VAL A CA 1
ATOM 1545 C C . VAL A 1 186 ? -21.383 -6.522 27.992 1.00 86.94 186 VAL A C 1
ATOM 1547 O O . VAL A 1 186 ? -21.444 -7.049 26.882 1.00 86.94 186 VAL A O 1
ATOM 1550 N N . SER A 1 187 ? -22.460 -6.262 28.731 1.00 85.81 187 SER A N 1
ATOM 1551 C CA . SER A 1 187 ? -23.826 -6.488 28.263 1.00 85.81 187 SER A CA 1
ATOM 1552 C C . SER A 1 187 ? -24.465 -5.173 27.832 1.00 85.81 187 SER A C 1
ATOM 1554 O O . SER A 1 187 ? -24.483 -4.188 28.566 1.00 85.81 187 SER A O 1
ATOM 1556 N N . LEU A 1 188 ? -24.972 -5.156 26.607 1.00 86.50 188 LEU A N 1
ATOM 1557 C CA . LEU A 1 188 ? -25.593 -4.009 25.956 1.00 86.50 188 LEU A CA 1
ATOM 1558 C C . LEU A 1 188 ? -26.661 -4.560 25.002 1.00 86.50 188 LEU A C 1
ATOM 1560 O O . LEU A 1 188 ? -26.406 -5.582 24.350 1.00 86.50 188 LEU A O 1
ATOM 1564 N N . PRO A 1 189 ? -27.822 -3.905 24.844 1.00 82.06 189 PRO A N 1
ATOM 1565 C CA . PRO A 1 189 ? -28.842 -4.352 23.901 1.00 82.06 189 PRO A CA 1
ATOM 1566 C C . PRO A 1 189 ? -28.326 -4.302 22.455 1.00 82.06 189 PRO A C 1
ATOM 1568 O O . PRO A 1 189 ? -27.344 -3.620 22.126 1.00 82.06 189 PRO A O 1
ATOM 1571 N N . THR A 1 190 ? -28.932 -5.079 21.561 1.00 78.56 190 THR A N 1
ATOM 1572 C CA . THR A 1 190 ? -28.646 -5.006 20.117 1.00 78.56 190 THR A CA 1
ATOM 1573 C C . THR A 1 190 ? -28.978 -3.600 19.610 1.00 78.56 190 THR A C 1
ATOM 1575 O O . THR A 1 190 ? -29.942 -2.992 20.060 1.00 78.56 190 THR A O 1
ATOM 1578 N N . GLY A 1 191 ? -28.110 -3.015 18.780 1.00 76.94 191 GLY A N 1
ATOM 1579 C CA . GLY A 1 191 ? -28.210 -1.597 18.398 1.00 76.94 191 GLY A CA 1
ATOM 1580 C C . GLY A 1 191 ? -27.746 -0.591 19.468 1.00 76.94 191 GLY A C 1
ATOM 1581 O O . GLY A 1 191 ? -27.658 0.600 19.189 1.00 76.94 191 GLY A O 1
ATOM 1582 N N . GLY A 1 192 ? -27.357 -1.037 20.670 1.00 78.31 192 GLY A N 1
ATOM 1583 C CA . GLY A 1 192 ? -26.839 -0.177 21.747 1.00 78.31 192 GLY A CA 1
ATOM 1584 C C . GLY A 1 192 ? -25.424 0.381 21.523 1.00 78.31 192 GLY A C 1
ATOM 1585 O O . GLY A 1 192 ? -24.896 1.074 22.391 1.00 78.31 192 GLY A O 1
ATOM 1586 N N . GLY A 1 193 ? -24.796 0.085 20.380 1.00 85.12 193 GLY A N 1
ATOM 1587 C CA . GLY A 1 193 ? -23.445 0.550 20.046 1.00 85.12 193 GLY A CA 1
ATOM 1588 C C . GLY A 1 193 ? -22.329 -0.204 20.774 1.00 85.12 193 GLY A C 1
ATOM 1589 O O . GLY A 1 193 ? -21.369 0.421 21.222 1.00 85.12 193 GLY A O 1
ATOM 1590 N N . LYS A 1 194 ? -22.454 -1.536 20.901 1.00 89.81 194 LYS A N 1
ATOM 1591 C CA . LYS A 1 194 ? -21.454 -2.420 21.534 1.00 89.81 194 LYS A CA 1
ATOM 1592 C C . LYS A 1 194 ? -20.066 -2.249 20.934 1.00 89.81 194 LYS A C 1
ATOM 1594 O O . LYS A 1 194 ? -19.137 -1.865 21.636 1.00 89.81 194 LYS A O 1
ATOM 1599 N N . THR A 1 195 ? -19.978 -2.464 19.623 1.00 89.00 195 THR A N 1
ATOM 1600 C CA . THR A 1 195 ? -18.746 -2.358 18.840 1.00 89.00 195 THR A CA 1
ATOM 1601 C C . THR A 1 195 ? -18.103 -0.997 19.034 1.00 89.00 195 THR A C 1
ATOM 1603 O O . THR A 1 195 ? -16.964 -0.901 19.471 1.00 89.00 195 THR A O 1
ATOM 1606 N N . ARG A 1 196 ? -18.886 0.063 18.831 1.00 89.62 196 ARG A N 1
ATOM 1607 C CA . ARG A 1 196 ? -18.406 1.432 18.954 1.00 89.62 196 ARG A CA 1
ATOM 1608 C C . ARG A 1 196 ? -17.858 1.756 20.345 1.00 89.62 196 ARG A C 1
ATOM 1610 O O . ARG A 1 196 ? -16.788 2.339 20.458 1.00 89.62 196 ARG A O 1
ATOM 1617 N N . THR A 1 197 ? -18.581 1.376 21.397 1.00 91.62 197 THR A N 1
ATOM 1618 C CA . THR A 1 197 ? -18.167 1.657 22.780 1.00 91.62 197 THR A CA 1
ATOM 1619 C C . THR A 1 197 ? -16.866 0.928 23.124 1.00 91.62 197 THR A C 1
ATOM 1621 O O . THR A 1 197 ? -15.991 1.512 23.759 1.00 91.62 197 THR A O 1
ATOM 1624 N N . ALA A 1 198 ? -16.716 -0.322 22.673 1.00 91.31 198 ALA A N 1
ATOM 1625 C CA . ALA A 1 198 ? -15.504 -1.109 22.884 1.00 91.31 198 ALA A CA 1
ATOM 1626 C C . ALA A 1 198 ? -14.302 -0.563 22.095 1.00 91.31 198 ALA A C 1
ATOM 1628 O O . ALA A 1 198 ? -13.215 -0.425 22.654 1.00 91.31 198 ALA A O 1
ATOM 1629 N N . VAL A 1 199 ? -14.498 -0.206 20.822 1.00 91.12 199 VAL A N 1
ATOM 1630 C CA . VAL A 1 199 ? -13.436 0.352 19.972 1.00 91.12 199 VAL A CA 1
ATOM 1631 C C . VAL A 1 199 ? -12.979 1.718 20.488 1.00 91.12 199 VAL A C 1
ATOM 1633 O O . VAL A 1 199 ? -11.776 1.944 20.598 1.00 91.12 199 VAL A O 1
ATOM 1636 N N . GLU A 1 200 ? -13.901 2.606 20.883 1.00 91.19 200 GLU A N 1
ATOM 1637 C CA . GLU A 1 200 ? -13.528 3.890 21.494 1.00 91.19 200 GLU A CA 1
ATOM 1638 C C . GLU A 1 200 ? -12.756 3.697 22.807 1.00 91.19 200 GLU A C 1
ATOM 1640 O O . GLU A 1 200 ? -11.756 4.380 23.023 1.00 91.19 200 GLU A O 1
ATOM 1645 N N . ALA A 1 201 ? -13.174 2.754 23.665 1.00 91.88 201 ALA A N 1
ATOM 1646 C CA . ALA A 1 201 ? -12.457 2.441 24.905 1.00 91.88 201 ALA A CA 1
ATOM 1647 C C . ALA A 1 201 ? -11.016 1.995 24.627 1.00 91.88 201 ALA A C 1
ATOM 1649 O O . ALA A 1 201 ? -10.078 2.466 25.270 1.00 91.88 201 ALA A O 1
ATOM 1650 N N . PHE A 1 202 ? -10.844 1.099 23.652 1.00 90.56 202 PHE A N 1
ATOM 1651 C CA . PHE A 1 202 ? -9.535 0.578 23.292 1.00 90.56 202 PHE A CA 1
ATOM 1652 C C . PHE A 1 202 ? -8.637 1.648 22.666 1.00 90.56 202 PHE A C 1
ATOM 1654 O O . PHE A 1 202 ? -7.489 1.771 23.077 1.00 90.56 202 PHE A O 1
ATOM 1661 N N . ILE A 1 203 ? -9.134 2.440 21.709 1.00 90.00 203 ILE A N 1
ATOM 1662 C CA . ILE A 1 203 ? -8.335 3.492 21.056 1.00 90.00 203 ILE A CA 1
ATOM 1663 C C . ILE A 1 203 ? -7.889 4.543 22.081 1.00 90.00 203 ILE A C 1
ATOM 1665 O O . ILE A 1 203 ? -6.732 4.965 22.065 1.00 90.00 203 ILE A O 1
ATOM 1669 N N . GLU A 1 204 ? -8.763 4.921 23.017 1.00 90.31 204 GLU A N 1
ATOM 1670 C CA . GLU A 1 204 ? -8.414 5.833 24.111 1.00 90.31 204 GLU A CA 1
ATOM 1671 C C . GLU A 1 204 ? -7.343 5.238 25.036 1.00 90.31 204 GLU A C 1
ATOM 1673 O O . GLU A 1 204 ? -6.374 5.916 25.382 1.00 90.31 204 GLU A O 1
ATOM 1678 N N . TRP A 1 205 ? -7.465 3.956 25.388 1.00 90.62 205 TRP A N 1
ATOM 1679 C CA . TRP A 1 205 ? -6.462 3.246 26.184 1.00 90.62 205 TRP A CA 1
ATOM 1680 C C . TRP A 1 205 ? -5.123 3.068 25.447 1.00 90.62 205 TRP A C 1
ATOM 1682 O O . TRP A 1 205 ? -4.054 3.153 26.068 1.00 90.62 205 TRP A O 1
ATOM 1692 N N . LEU A 1 206 ? -5.172 2.849 24.131 1.00 88.69 206 LEU A N 1
ATOM 1693 C CA . LEU A 1 206 ? -4.011 2.654 23.269 1.00 88.69 206 LEU A CA 1
ATOM 1694 C C . LEU A 1 206 ? -3.241 3.958 23.056 1.00 88.69 206 LEU A C 1
ATOM 1696 O O . LEU A 1 206 ? -2.022 3.916 22.921 1.00 88.69 206 LEU A O 1
ATOM 1700 N N . LYS A 1 207 ? -3.923 5.110 23.059 1.00 85.81 207 LYS A N 1
ATOM 1701 C CA . LYS A 1 207 ? -3.329 6.416 22.743 1.00 85.81 207 LYS A CA 1
ATOM 1702 C C . LYS A 1 207 ? -2.004 6.716 23.461 1.00 85.81 207 LYS A C 1
ATOM 1704 O O . LYS A 1 207 ? -1.013 6.945 22.774 1.00 85.81 207 LYS A O 1
ATOM 1709 N N . PRO A 1 208 ? -1.911 6.641 24.799 1.00 86.12 208 PRO A N 1
ATOM 1710 C CA . PRO A 1 208 ? -0.652 6.859 25.523 1.00 86.12 208 PRO A CA 1
ATOM 1711 C C . PRO A 1 208 ? 0.342 5.678 25.459 1.00 86.12 208 PRO A C 1
ATOM 1713 O O . PRO A 1 208 ? 1.342 5.676 26.175 1.00 86.12 208 PRO A O 1
ATOM 1716 N N . ARG A 1 209 ? 0.042 4.622 24.695 1.00 85.94 209 ARG A N 1
ATOM 1717 C CA . ARG A 1 209 ? 0.796 3.355 24.643 1.00 85.94 209 ARG A CA 1
ATOM 1718 C C . ARG A 1 209 ? 1.114 2.918 23.213 1.00 85.94 209 ARG A C 1
ATOM 1720 O O . ARG A 1 209 ? 1.529 1.777 23.017 1.00 85.94 209 ARG A O 1
ATOM 1727 N N . PHE A 1 210 ? 0.885 3.780 22.226 1.00 83.06 210 PHE A N 1
ATOM 1728 C CA . PHE A 1 210 ? 0.986 3.411 20.817 1.00 83.06 210 PHE A CA 1
ATOM 1729 C C . PHE A 1 210 ? 2.408 2.968 20.429 1.00 83.06 210 PHE A C 1
ATOM 1731 O O . PHE A 1 210 ? 2.586 1.995 19.697 1.00 83.06 210 PHE A O 1
ATOM 1738 N N . ASP A 1 211 ? 3.411 3.608 21.018 1.00 80.75 211 ASP A N 1
ATOM 1739 C CA . ASP A 1 211 ? 4.841 3.312 20.893 1.00 80.75 211 ASP A CA 1
ATOM 1740 C C . ASP A 1 211 ? 5.288 2.053 21.661 1.00 80.75 211 ASP A C 1
ATOM 1742 O O . ASP A 1 211 ? 6.406 1.573 21.485 1.00 80.75 211 ASP A O 1
ATOM 1746 N N . LYS A 1 212 ? 4.415 1.475 22.496 1.00 81.44 212 LYS A N 1
ATOM 1747 C CA . LYS A 1 212 ? 4.705 0.280 23.308 1.00 81.44 212 LYS A CA 1
ATOM 1748 C C . LYS A 1 212 ? 4.333 -1.032 22.613 1.00 81.44 212 LYS A C 1
ATOM 1750 O O . LYS A 1 212 ? 4.272 -2.064 23.285 1.00 81.44 212 LYS A O 1
ATOM 1755 N N . GLY A 1 213 ? 4.024 -0.992 21.313 1.00 80.81 213 GLY A N 1
ATOM 1756 C CA . GLY A 1 213 ? 3.712 -2.176 20.505 1.00 80.81 213 GLY A CA 1
ATOM 1757 C C . GLY A 1 213 ? 2.543 -3.002 21.054 1.00 80.81 213 GLY A C 1
ATOM 1758 O O . GLY A 1 213 ?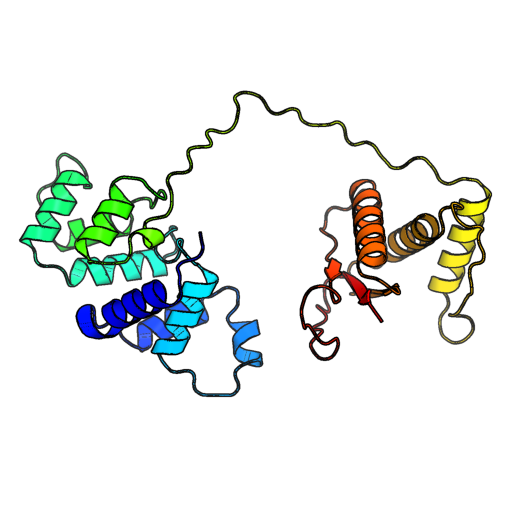 2.644 -4.223 21.166 1.00 80.81 213 GLY A O 1
ATOM 1759 N N . LYS A 1 214 ? 1.448 -2.354 21.470 1.00 84.62 214 LYS A N 1
ATOM 1760 C CA . LYS A 1 214 ? 0.254 -3.030 21.997 1.00 84.62 214 LYS A CA 1
ATOM 1761 C C . LYS A 1 214 ? -0.688 -3.427 20.863 1.00 84.62 214 LYS A C 1
ATOM 1763 O O . LYS A 1 214 ? -0.883 -2.680 19.909 1.00 84.62 214 LYS A O 1
ATOM 1768 N N . TYR A 1 215 ? -1.303 -4.599 20.990 1.00 84.06 215 TYR A N 1
ATOM 1769 C CA . TYR A 1 215 ? -2.191 -5.143 19.967 1.00 84.06 215 TYR A CA 1
ATOM 1770 C C . TYR A 1 215 ? -3.585 -5.430 20.523 1.00 84.06 215 TYR A C 1
ATOM 1772 O O . TYR A 1 215 ? -3.716 -5.953 21.629 1.00 84.06 215 TYR A O 1
ATOM 1780 N N . LEU A 1 216 ? -4.618 -5.112 19.738 1.00 86.44 216 LEU A N 1
ATOM 1781 C CA . LEU A 1 216 ? -5.977 -5.622 19.946 1.00 86.44 216 LEU A CA 1
ATOM 1782 C C . LEU A 1 216 ? -6.193 -6.833 19.055 1.00 86.44 216 LEU A C 1
ATOM 1784 O O . LEU A 1 216 ? -5.966 -6.746 17.852 1.00 86.44 216 LEU A O 1
ATOM 1788 N N . ILE A 1 217 ? -6.696 -7.921 19.625 1.00 87.38 217 ILE A N 1
ATOM 1789 C CA . ILE A 1 217 ? -7.218 -9.046 18.854 1.00 87.38 217 ILE A CA 1
ATOM 1790 C C . ILE A 1 217 ? -8.737 -9.005 18.971 1.00 87.38 217 ILE A C 1
ATOM 1792 O O . ILE A 1 217 ? -9.286 -9.117 20.066 1.00 87.38 217 ILE A O 1
ATOM 1796 N N . TRP A 1 218 ? -9.405 -8.808 17.841 1.00 89.06 218 TRP A N 1
ATOM 1797 C CA . TRP A 1 218 ? -10.852 -8.830 17.722 1.00 89.06 218 TRP A CA 1
ATOM 1798 C C . TRP A 1 218 ? -11.288 -10.120 17.040 1.00 89.06 218 TRP A C 1
ATOM 1800 O O . TRP A 1 218 ? -10.841 -10.419 15.935 1.00 89.06 218 TRP A O 1
ATOM 1810 N N . ILE A 1 219 ? -12.184 -10.859 17.685 1.00 86.94 219 ILE A N 1
ATOM 1811 C CA . ILE A 1 219 ? -12.705 -12.129 17.179 1.00 86.94 219 ILE A CA 1
ATOM 1812 C C . ILE A 1 219 ? -14.192 -11.945 16.880 1.00 86.94 219 ILE A C 1
ATOM 1814 O O . ILE A 1 219 ? -14.932 -11.423 17.718 1.00 86.94 219 ILE A O 1
ATOM 1818 N N . ALA A 1 220 ? -14.627 -12.343 15.688 1.00 87.12 220 ALA A N 1
ATOM 1819 C CA . ALA A 1 220 ? -16.027 -12.306 15.271 1.00 87.12 220 ALA A CA 1
ATOM 1820 C C . ALA A 1 220 ? -16.432 -13.608 14.556 1.00 87.12 220 ALA A C 1
ATOM 1822 O O . ALA A 1 220 ? -15.582 -14.427 14.230 1.00 87.12 220 ALA A O 1
ATOM 1823 N N . GLN A 1 221 ? -17.739 -13.801 14.356 1.00 84.50 221 GLN A N 1
ATOM 1824 C CA . GLN A 1 221 ? -18.339 -15.049 13.845 1.00 84.50 221 GLN A CA 1
ATOM 1825 C C . GLN A 1 221 ? -18.582 -15.062 12.324 1.00 84.50 221 GLN A C 1
ATOM 1827 O O . GLN A 1 221 ? -19.175 -16.004 11.815 1.00 84.50 221 GLN A O 1
ATOM 1832 N N . SER A 1 222 ? -18.248 -13.979 11.621 1.00 85.81 222 SER A N 1
ATOM 1833 C CA . SER A 1 222 ? -18.496 -13.841 10.180 1.00 85.81 222 SER A CA 1
ATOM 1834 C C . SER A 1 222 ? -17.640 -12.721 9.593 1.00 85.81 222 SER A C 1
ATOM 1836 O O . SER A 1 222 ? -17.469 -11.686 10.257 1.00 85.81 222 SER A O 1
ATOM 1838 N N . GLU A 1 223 ? -17.239 -12.846 8.332 1.00 83.44 223 GLU A N 1
ATOM 1839 C CA . GLU A 1 223 ? -16.564 -11.792 7.563 1.00 83.44 223 GLU A CA 1
ATOM 1840 C C . GLU A 1 223 ? -17.327 -10.445 7.568 1.00 83.44 223 GLU A C 1
ATOM 1842 O O . GLU A 1 223 ? -16.712 -9.378 7.677 1.00 83.44 223 GLU A O 1
ATOM 1847 N N . GLU A 1 224 ? -18.663 -10.444 7.525 1.00 83.62 224 GLU A N 1
ATOM 1848 C CA . GLU A 1 224 ? -19.465 -9.213 7.563 1.00 83.62 224 GLU A CA 1
ATOM 1849 C C . GLU A 1 224 ? -19.253 -8.430 8.868 1.00 83.62 224 GLU A C 1
ATOM 1851 O O . GLU A 1 224 ? -19.022 -7.218 8.848 1.00 83.62 224 GLU A O 1
ATOM 1856 N N . LEU A 1 225 ? -19.282 -9.120 10.013 1.00 86.56 225 LEU A N 1
ATOM 1857 C CA . LEU A 1 225 ? -19.010 -8.528 11.328 1.00 86.56 225 LEU A CA 1
ATOM 1858 C C . LEU A 1 225 ? -17.567 -8.026 11.441 1.00 86.56 225 LEU A C 1
ATOM 1860 O O . LEU A 1 225 ? -17.333 -6.968 12.030 1.00 86.56 225 LEU A O 1
ATOM 1864 N N . CYS A 1 226 ? -16.603 -8.746 10.862 1.00 87.31 226 CYS A N 1
ATOM 1865 C CA . CYS A 1 226 ? -15.219 -8.291 10.799 1.00 87.31 226 CYS A CA 1
ATOM 1866 C C . CYS A 1 226 ? -15.103 -6.969 10.027 1.00 87.31 226 CYS A C 1
ATOM 1868 O O . CYS A 1 226 ? -14.474 -6.026 10.512 1.00 87.31 226 CYS A O 1
ATOM 1870 N N . ASN A 1 227 ? -15.750 -6.864 8.863 1.00 86.12 227 ASN A N 1
ATOM 1871 C CA . ASN A 1 227 ? -15.741 -5.643 8.056 1.00 86.12 227 ASN A CA 1
ATOM 1872 C C . ASN A 1 227 ? -16.409 -4.459 8.777 1.00 86.12 227 ASN A C 1
ATOM 1874 O O . ASN A 1 227 ? -15.838 -3.369 8.790 1.00 86.12 227 ASN A O 1
ATOM 1878 N N . GLN A 1 228 ? -17.531 -4.673 9.475 1.00 88.88 228 GLN A N 1
ATOM 1879 C CA . GLN A 1 228 ? -18.181 -3.623 10.278 1.00 88.88 228 GLN A CA 1
ATOM 1880 C C . GLN A 1 228 ? -17.261 -3.053 11.369 1.00 88.88 228 GLN A C 1
ATOM 1882 O O . GLN A 1 228 ? -17.261 -1.853 11.647 1.00 88.88 228 GLN A O 1
ATOM 1887 N N . VAL A 1 229 ? -16.460 -3.909 12.006 1.00 89.50 229 VAL A N 1
ATOM 1888 C CA . VAL A 1 229 ? -15.501 -3.487 13.035 1.00 89.50 229 VAL A CA 1
ATOM 1889 C C . VAL A 1 229 ? -14.372 -2.664 12.415 1.00 89.50 229 VAL A C 1
ATOM 1891 O O . VAL A 1 229 ? -13.984 -1.648 12.988 1.00 89.50 229 VAL A O 1
ATOM 1894 N N . ILE A 1 230 ? -13.878 -3.056 11.235 1.00 89.44 230 ILE A N 1
ATOM 1895 C CA . ILE A 1 230 ? -12.843 -2.311 10.498 1.00 89.44 230 ILE A CA 1
ATOM 1896 C C . ILE A 1 230 ? -13.323 -0.911 10.144 1.00 89.44 230 ILE A C 1
ATOM 1898 O O . ILE A 1 230 ? -12.590 0.053 10.359 1.00 89.44 230 ILE A O 1
ATOM 1902 N N . GLU A 1 231 ? -14.538 -0.802 9.611 1.00 89.75 231 GLU A N 1
ATOM 1903 C CA . GLU A 1 231 ? -15.147 0.486 9.282 1.00 89.75 231 GLU A CA 1
ATOM 1904 C C . GLU A 1 231 ? -15.245 1.364 10.532 1.00 89.75 231 GLU A C 1
ATOM 1906 O O . GLU A 1 231 ? -14.756 2.493 10.532 1.00 89.75 231 GLU A O 1
ATOM 1911 N N . CYS A 1 232 ? -15.747 0.809 11.640 1.00 89.69 232 CYS A N 1
ATOM 1912 C CA . CYS A 1 232 ? -15.861 1.524 12.909 1.00 89.69 232 CYS A CA 1
ATOM 1913 C C . CYS A 1 232 ? -14.500 1.993 13.460 1.00 89.69 232 CYS A C 1
ATOM 1915 O O . CYS A 1 232 ? -14.371 3.135 13.904 1.00 89.69 232 CYS A O 1
ATOM 1917 N N . ILE A 1 233 ? -13.467 1.144 13.407 1.00 90.62 233 ILE A N 1
ATOM 1918 C CA . ILE A 1 233 ? -12.091 1.510 13.780 1.00 90.62 233 ILE A CA 1
ATOM 1919 C C . ILE A 1 233 ? -11.587 2.653 12.901 1.00 90.62 233 ILE A C 1
ATOM 1921 O O . ILE A 1 233 ? -11.005 3.600 13.423 1.00 90.62 233 ILE A O 1
ATOM 1925 N N . GLY A 1 234 ? -11.804 2.573 11.586 1.00 88.75 234 GLY A N 1
ATOM 1926 C CA . GLY A 1 234 ? -11.378 3.593 10.633 1.00 88.75 234 GLY A CA 1
ATOM 1927 C C . GLY A 1 234 ? -12.017 4.950 10.916 1.00 88.75 234 GLY A C 1
ATOM 1928 O O . GLY A 1 234 ? -11.307 5.951 10.993 1.00 88.75 234 GLY A O 1
ATOM 1929 N N . GLU A 1 235 ? -13.331 4.976 11.138 1.00 88.38 235 GLU A N 1
ATOM 1930 C CA . GLU A 1 235 ? -14.069 6.194 11.489 1.00 88.38 235 GLU A CA 1
ATOM 1931 C C . GLU A 1 235 ? -13.559 6.825 12.790 1.00 88.38 235 GLU A C 1
ATOM 1933 O O . GLU A 1 235 ? -13.318 8.032 12.846 1.00 88.38 235 GLU A O 1
ATOM 1938 N N . ILE A 1 236 ? -13.362 6.017 13.838 1.00 88.69 236 ILE A N 1
ATOM 1939 C CA . ILE A 1 236 ? -12.895 6.518 15.136 1.00 88.69 236 ILE A CA 1
ATOM 1940 C C . ILE A 1 236 ? -11.439 6.979 15.042 1.00 88.69 236 ILE A C 1
ATOM 1942 O O . ILE A 1 236 ? -11.117 8.050 15.548 1.00 88.69 236 ILE A O 1
ATOM 1946 N N . TRP A 1 237 ? -10.567 6.221 14.372 1.00 88.00 237 TRP A N 1
ATOM 1947 C CA . TRP A 1 237 ? -9.158 6.585 14.222 1.00 88.00 237 TRP A CA 1
ATOM 1948 C C . TRP A 1 237 ? -8.989 7.897 13.453 1.00 88.00 237 TRP A C 1
ATOM 1950 O O . TRP A 1 237 ? -8.225 8.760 13.874 1.00 88.00 237 TRP A O 1
ATOM 1960 N N . GLN A 1 238 ? -9.744 8.091 12.368 1.00 86.19 238 GLN A N 1
ATOM 1961 C CA . GLN A 1 238 ? -9.737 9.350 11.615 1.00 86.19 238 GLN A CA 1
ATOM 1962 C C . GLN A 1 238 ? -10.267 10.531 12.438 1.00 86.19 238 GLN A C 1
ATOM 1964 O O . GLN A 1 238 ? -9.833 11.660 12.236 1.00 86.19 238 GLN A O 1
ATOM 1969 N N . ALA A 1 239 ? -11.193 10.278 13.367 1.00 85.19 239 ALA A N 1
ATOM 1970 C CA . ALA A 1 239 ? -11.707 11.294 14.284 1.00 85.19 239 ALA A CA 1
ATOM 1971 C C . ALA A 1 239 ? -10.755 11.632 15.430 1.00 85.19 239 ALA A C 1
ATOM 1973 O O . ALA A 1 239 ? -10.909 12.677 16.062 1.00 85.19 239 ALA A O 1
ATOM 1974 N N . THR A 1 240 ? -9.793 10.761 15.722 1.00 80.25 240 THR A N 1
ATOM 1975 C CA . THR A 1 240 ? -8.777 11.023 16.736 1.00 80.25 240 THR A CA 1
ATOM 1976 C C . THR A 1 240 ? -7.596 11.792 16.157 1.00 80.25 240 THR A C 1
ATOM 1978 O O . THR A 1 240 ? -7.104 11.486 15.078 1.00 80.25 240 THR A O 1
ATOM 1981 N N . GLU A 1 241 ? -7.085 12.764 16.914 1.00 74.81 241 GLU A N 1
ATOM 1982 C CA . GLU A 1 241 ? -5.843 13.476 16.593 1.00 74.81 241 GLU A CA 1
ATOM 1983 C C . GLU A 1 241 ? -4.627 12.553 16.785 1.00 74.81 241 GLU A C 1
ATOM 1985 O O . GLU A 1 241 ? -3.968 12.569 17.829 1.00 74.81 241 GLU A O 1
ATOM 1990 N N . PHE A 1 242 ? -4.373 11.704 15.794 1.00 74.50 242 PHE A N 1
ATOM 1991 C CA . PHE A 1 242 ? -3.195 10.851 15.688 1.00 74.50 242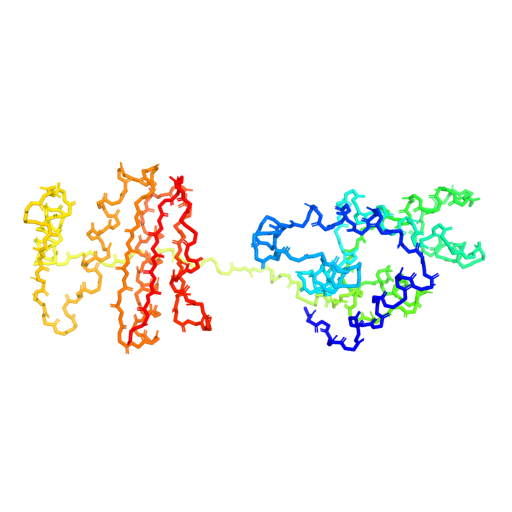 PHE A CA 1
ATOM 1992 C C . PHE A 1 242 ? -2.392 11.232 14.446 1.00 74.50 242 PHE A C 1
ATOM 1994 O O . PHE A 1 242 ? -2.948 11.445 13.371 1.00 74.50 242 PHE A O 1
ATOM 2001 N N . THR A 1 243 ? -1.069 11.298 14.586 1.00 72.38 243 THR A N 1
ATOM 2002 C CA . THR A 1 243 ? -0.152 11.588 13.473 1.00 72.38 243 THR A CA 1
ATOM 2003 C C . THR A 1 243 ? 0.310 10.328 12.744 1.00 72.38 243 THR A C 1
ATOM 2005 O O . THR A 1 243 ? 0.789 10.419 11.615 1.00 72.38 243 THR A O 1
ATOM 2008 N N . GLU A 1 244 ? 0.163 9.156 13.367 1.00 80.12 244 GLU A N 1
ATOM 2009 C CA . GLU A 1 244 ? 0.607 7.874 12.820 1.00 80.12 244 GLU A CA 1
ATOM 2010 C C . GLU A 1 244 ? -0.565 7.022 12.298 1.00 80.12 244 GLU A C 1
ATOM 2012 O O . GLU A 1 244 ? -1.675 7.075 12.839 1.00 80.12 244 GLU A O 1
ATOM 2017 N N . PRO A 1 245 ? -0.351 6.225 11.235 1.00 83.00 245 PRO A N 1
ATOM 2018 C CA . PRO A 1 245 ? -1.366 5.309 10.733 1.00 83.00 245 PRO A CA 1
ATOM 2019 C C . PRO A 1 245 ? -1.522 4.093 11.657 1.00 83.00 245 PRO A C 1
ATOM 2021 O O . PRO A 1 245 ? -0.541 3.445 12.021 1.00 83.00 245 PRO A O 1
ATOM 2024 N N . LEU A 1 246 ? -2.765 3.715 11.961 1.00 84.31 246 LEU A N 1
ATOM 2025 C CA . LEU A 1 246 ? -3.064 2.447 12.624 1.00 84.31 246 LEU A CA 1
ATOM 2026 C C . LEU A 1 246 ? -3.075 1.302 11.610 1.00 84.31 246 LEU A C 1
ATOM 2028 O O . LEU A 1 246 ? -3.810 1.333 10.621 1.00 84.31 246 LEU A O 1
ATOM 2032 N N . ARG A 1 247 ? -2.294 0.252 11.877 1.00 85.50 247 ARG A N 1
ATOM 2033 C CA . ARG A 1 247 ? -2.292 -0.956 11.049 1.00 85.50 247 ARG A CA 1
ATOM 2034 C C . ARG A 1 247 ? -3.371 -1.932 11.522 1.00 85.50 247 ARG A C 1
ATOM 2036 O O . ARG A 1 247 ? -3.346 -2.378 12.669 1.00 85.50 247 ARG A O 1
ATOM 2043 N N . VAL A 1 248 ? -4.287 -2.285 10.619 1.00 85.50 248 VAL A N 1
ATOM 2044 C CA . VAL A 1 248 ? -5.331 -3.295 10.846 1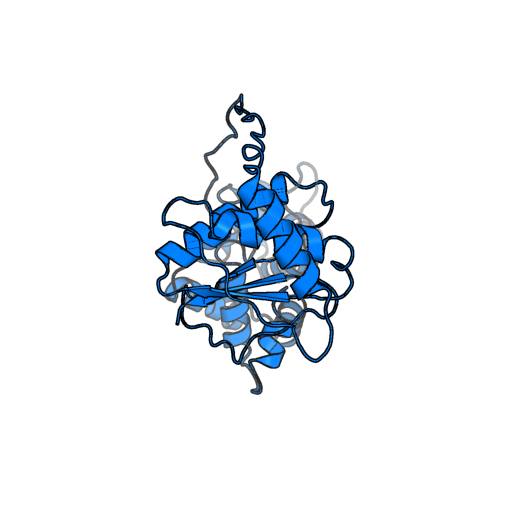.00 85.50 248 VAL A CA 1
ATOM 2045 C C . VAL A 1 248 ? -5.052 -4.515 9.972 1.00 85.50 248 VAL A C 1
ATOM 2047 O O . VAL A 1 248 ? -5.016 -4.405 8.747 1.00 85.50 248 VAL A O 1
ATOM 2050 N N . TYR A 1 249 ? -4.857 -5.674 10.592 1.00 83.00 249 TYR A N 1
ATOM 2051 C CA . TYR A 1 249 ? -4.626 -6.941 9.912 1.00 83.00 249 TYR A CA 1
ATOM 2052 C C . TYR A 1 249 ? -5.933 -7.731 9.791 1.00 83.00 249 TYR A C 1
ATOM 2054 O O . TYR A 1 249 ? -6.623 -7.954 10.787 1.00 83.00 249 TYR A O 1
ATOM 2062 N N . ARG A 1 250 ? -6.257 -8.171 8.571 1.00 82.75 250 ARG A N 1
ATOM 2063 C CA . ARG A 1 250 ? -7.443 -8.981 8.262 1.00 82.75 250 ARG A CA 1
ATOM 2064 C C . ARG A 1 250 ? -7.027 -10.447 8.137 1.00 82.75 250 ARG A C 1
ATOM 2066 O O . ARG A 1 250 ? -6.353 -10.788 7.173 1.00 82.75 250 ARG A O 1
ATOM 2073 N N . TYR A 1 251 ? -7.424 -11.288 9.087 1.00 76.25 251 TYR A N 1
ATOM 2074 C CA . TYR A 1 251 ? -7.122 -12.728 9.104 1.00 76.25 251 TYR A CA 1
ATOM 2075 C C . TYR A 1 251 ? -8.349 -13.601 8.786 1.00 76.25 251 TYR A C 1
ATOM 2077 O O . TYR A 1 251 ? -8.428 -14.746 9.212 1.00 76.25 251 TYR A O 1
ATOM 2085 N N . PHE A 1 252 ? -9.303 -13.052 8.036 1.00 73.81 252 PHE A N 1
ATOM 2086 C CA . PHE A 1 252 ? -10.519 -13.740 7.576 1.00 73.81 252 PHE A CA 1
ATOM 2087 C C . PHE A 1 252 ? -10.610 -13.781 6.040 1.00 73.81 252 PHE A C 1
ATOM 2089 O O . PHE A 1 252 ? -11.075 -14.751 5.453 1.00 73.81 252 PHE A O 1
ATOM 2096 N N . THR A 1 253 ? -10.037 -12.788 5.349 1.00 56.84 253 THR A N 1
ATOM 2097 C CA . THR A 1 253 ? -9.913 -12.806 3.888 1.00 56.84 253 THR A CA 1
ATOM 2098 C C . THR A 1 253 ? -8.650 -13.584 3.483 1.00 56.84 253 THR A C 1
ATOM 2100 O O . THR A 1 253 ? -7.532 -13.096 3.638 1.00 56.84 253 THR A O 1
ATOM 2103 N N . SER A 1 254 ? -8.830 -14.781 2.915 1.00 52.97 254 SER A N 1
ATOM 2104 C CA . SER A 1 254 ? -7.814 -15.646 2.277 1.00 52.97 254 SER A CA 1
ATOM 2105 C C . SER A 1 254 ? -6.705 -16.234 3.172 1.00 52.97 254 SER A C 1
ATOM 2107 O O . SER A 1 254 ? -5.677 -15.604 3.383 1.00 52.97 254 SER A O 1
ATOM 2109 N N . GLY A 1 255 ? -6.874 -17.498 3.595 1.00 54.12 255 GLY A N 1
ATOM 2110 C CA . GLY A 1 255 ? -5.817 -18.508 3.840 1.00 54.12 255 GLY A CA 1
ATOM 2111 C C . GLY A 1 255 ? -4.645 -18.175 4.780 1.00 54.12 255 GLY A C 1
ATOM 2112 O O . GLY A 1 255 ? -3.682 -18.940 4.847 1.00 54.12 255 GLY A O 1
ATOM 2113 N N . LEU A 1 256 ? -4.677 -17.036 5.466 1.00 55.12 256 LEU A N 1
ATOM 2114 C CA . LEU A 1 256 ? -3.639 -16.583 6.379 1.00 55.12 256 LEU A CA 1
ATOM 2115 C C . LEU A 1 256 ? -3.886 -17.200 7.752 1.00 55.12 256 LEU A C 1
ATOM 2117 O O . LEU A 1 256 ? -4.822 -16.837 8.456 1.00 55.12 256 LEU A O 1
ATOM 2121 N N . GLU A 1 257 ? -3.028 -18.137 8.136 1.00 58.75 257 GLU A N 1
ATOM 2122 C CA . GLU A 1 257 ? -3.037 -18.688 9.485 1.00 58.75 257 GLU A CA 1
ATOM 2123 C C . GLU A 1 257 ? -2.455 -17.683 10.488 1.00 58.75 257 GLU A C 1
ATOM 2125 O O . GLU A 1 257 ? -1.419 -17.060 10.237 1.00 58.75 257 GLU A O 1
ATOM 2130 N N . ILE A 1 258 ? -3.079 -17.592 11.669 1.00 59.75 258 ILE A N 1
ATOM 2131 C CA . ILE A 1 258 ? -2.587 -16.829 12.834 1.00 59.75 258 ILE A CA 1
ATOM 2132 C C . ILE A 1 258 ? -1.137 -17.219 13.181 1.00 59.75 258 ILE A C 1
ATOM 2134 O O . ILE A 1 258 ? -0.368 -16.380 13.643 1.00 59.75 258 ILE A O 1
ATOM 2138 N N . SER A 1 259 ? -0.729 -18.464 12.903 1.00 57.12 259 SER A N 1
ATOM 2139 C CA . SER A 1 259 ? 0.634 -18.980 13.113 1.00 57.12 259 SER A CA 1
ATOM 2140 C C . SER A 1 259 ? 1.729 -18.165 12.401 1.00 57.12 259 SER A C 1
ATOM 2142 O O . SER A 1 259 ? 2.889 -18.223 12.802 1.00 57.12 259 SER A O 1
ATOM 2144 N N . LYS A 1 260 ? 1.371 -17.376 11.378 1.00 55.38 260 LYS A N 1
ATOM 2145 C CA . LYS A 1 260 ? 2.288 -16.540 10.585 1.00 55.38 260 LYS A CA 1
ATOM 2146 C C . LYS A 1 260 ? 2.276 -15.058 10.982 1.00 55.38 260 LYS A C 1
ATOM 2148 O O . LYS A 1 260 ? 2.838 -14.233 10.265 1.00 55.38 260 LYS A O 1
ATOM 2153 N N . LEU A 1 261 ? 1.640 -14.699 12.100 1.00 60.19 261 LEU A N 1
ATOM 2154 C CA . LEU A 1 261 ? 1.627 -13.330 12.621 1.00 60.19 261 LEU A CA 1
ATOM 2155 C C . LEU A 1 261 ? 3.032 -12.875 13.037 1.00 60.19 261 LEU A C 1
ATOM 2157 O O . LEU A 1 261 ? 3.527 -13.234 14.104 1.00 60.19 261 LEU A O 1
ATOM 2161 N N . THR A 1 262 ? 3.651 -12.014 12.232 1.00 58.22 262 THR A N 1
ATOM 2162 C CA . THR A 1 262 ? 4.834 -11.257 12.653 1.00 58.22 262 THR A CA 1
ATOM 2163 C C . THR A 1 262 ? 4.379 -9.958 13.312 1.00 58.22 262 THR A C 1
ATOM 2165 O O . THR A 1 262 ? 3.870 -9.052 12.649 1.00 58.22 262 THR A O 1
ATOM 2168 N N . PHE A 1 263 ? 4.538 -9.863 14.630 1.00 61.94 263 PHE A N 1
ATOM 2169 C CA . PHE A 1 263 ? 4.291 -8.622 15.357 1.00 61.94 263 PHE A CA 1
ATOM 2170 C C . PHE A 1 263 ? 5.456 -7.661 15.127 1.00 61.94 263 PHE A C 1
ATOM 2172 O O . PHE A 1 263 ? 6.607 -7.986 15.415 1.00 61.94 263 PHE A O 1
ATOM 2179 N N . ASP A 1 264 ? 5.159 -6.462 14.634 1.00 59.66 264 ASP A N 1
ATOM 2180 C CA . ASP A 1 264 ? 6.125 -5.372 14.679 1.00 59.66 264 ASP A CA 1
ATOM 2181 C C . ASP A 1 264 ? 6.193 -4.889 16.130 1.00 59.66 264 ASP A C 1
ATOM 2183 O O . ASP A 1 264 ? 5.219 -4.349 16.662 1.00 59.66 264 ASP A O 1
ATOM 2187 N N . SER A 1 265 ? 7.324 -5.119 16.797 1.00 57.28 265 SER A N 1
ATOM 2188 C CA . SER A 1 265 ? 7.510 -4.750 18.202 1.00 57.28 265 SER A CA 1
ATOM 2189 C C . SER A 1 265 ? 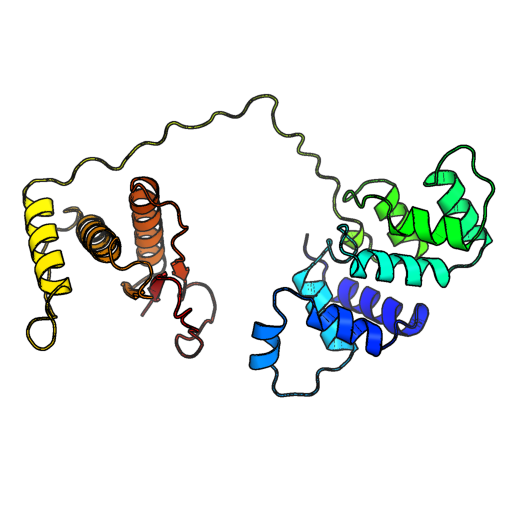7.541 -3.234 18.426 1.00 57.28 265 SER A C 1
ATOM 2191 O O . SER A 1 265 ? 7.586 -2.800 19.574 1.00 57.28 265 SER A O 1
ATOM 2193 N N . LYS A 1 266 ? 7.568 -2.428 17.354 1.00 58.03 266 LYS A N 1
ATOM 2194 C CA . LYS A 1 266 ? 7.680 -0.966 17.422 1.00 58.03 266 LYS A CA 1
ATOM 2195 C C . LYS A 1 266 ? 6.369 -0.227 17.170 1.00 58.03 266 LYS A C 1
ATOM 2197 O O . LYS A 1 266 ? 6.285 0.944 17.516 1.00 58.03 266 LYS A O 1
ATOM 2202 N N . ILE A 1 267 ? 5.368 -0.873 16.569 1.00 67.38 267 ILE A N 1
ATOM 2203 C CA . ILE A 1 267 ? 4.117 -0.215 16.165 1.00 67.38 267 ILE A CA 1
ATOM 2204 C C . ILE A 1 267 ? 2.928 -1.026 16.674 1.00 67.38 267 ILE A C 1
ATOM 2206 O O . ILE A 1 267 ? 2.835 -2.229 16.443 1.00 67.38 267 ILE A O 1
ATOM 2210 N N . SER A 1 268 ? 2.010 -0.354 17.366 1.00 78.94 268 SER A N 1
ATOM 2211 C CA . SER A 1 268 ? 0.749 -0.947 17.812 1.00 78.94 268 SER A CA 1
ATOM 2212 C C . SER A 1 268 ? -0.204 -1.233 16.644 1.00 78.94 268 SER A C 1
ATOM 2214 O O . SER A 1 268 ? -0.198 -0.535 15.629 1.00 78.94 268 SER A O 1
ATOM 2216 N N . GLY A 1 269 ? -1.068 -2.239 16.781 1.00 81.81 269 GLY A N 1
ATOM 2217 C CA . GLY A 1 269 ? -1.972 -2.640 15.699 1.00 81.81 269 GLY A CA 1
ATOM 2218 C C . GLY A 1 269 ? -3.246 -3.331 16.167 1.00 81.81 269 GLY A C 1
ATOM 2219 O O . GLY A 1 269 ? -3.424 -3.636 17.344 1.00 81.81 269 GLY A O 1
ATOM 2220 N N . ILE A 1 270 ? -4.150 -3.587 15.223 1.00 82.94 270 ILE A N 1
ATOM 2221 C CA . ILE A 1 270 ? -5.381 -4.345 15.468 1.00 82.94 270 ILE A CA 1
ATOM 2222 C C . ILE A 1 270 ? -5.413 -5.556 14.544 1.00 82.94 270 ILE A C 1
ATOM 2224 O O . ILE A 1 270 ? -5.161 -5.440 13.349 1.00 82.94 270 ILE A O 1
ATOM 2228 N N . ILE A 1 271 ? -5.727 -6.720 15.093 1.00 81.25 271 ILE A N 1
ATOM 2229 C CA . ILE A 1 271 ? -5.892 -7.982 14.382 1.00 81.25 271 ILE A CA 1
ATOM 2230 C C . ILE A 1 271 ? -7.365 -8.337 14.442 1.00 81.25 271 ILE A C 1
ATOM 2232 O O . ILE A 1 271 ? -7.953 -8.332 15.520 1.00 81.25 271 ILE A O 1
ATOM 2236 N N . ILE A 1 272 ? -7.958 -8.642 13.295 1.00 82.44 272 ILE A N 1
ATOM 2237 C CA . ILE A 1 272 ? -9.355 -9.052 13.207 1.00 82.44 272 ILE A CA 1
ATOM 2238 C C . ILE A 1 272 ? -9.397 -10.447 12.613 1.00 82.44 272 ILE A C 1
ATOM 2240 O O . ILE A 1 272 ? -8.861 -10.680 11.527 1.00 82.44 272 ILE A O 1
ATOM 2244 N N . TYR A 1 273 ? -10.019 -11.352 13.355 1.00 81.56 273 TYR A N 1
ATOM 2245 C CA . TYR A 1 273 ? -10.073 -12.773 13.070 1.00 81.56 273 TYR A CA 1
ATOM 2246 C C . TYR A 1 273 ? -11.520 -13.265 13.057 1.00 81.56 273 TYR A C 1
ATOM 2248 O O . TYR A 1 273 ? -12.336 -12.847 13.884 1.00 81.56 273 TYR A O 1
ATOM 2256 N N . GLU A 1 274 ? -11.809 -14.149 12.111 1.00 78.31 274 GLU A N 1
ATOM 2257 C CA . GLU A 1 274 ? -13.049 -14.914 12.036 1.00 78.31 274 GLU A CA 1
ATOM 2258 C C . GLU A 1 274 ? -12.783 -16.313 12.594 1.00 78.31 274 GLU A C 1
ATOM 2260 O O . GLU A 1 274 ? -11.780 -16.927 12.229 1.00 78.31 274 GLU A O 1
ATOM 2265 N N . TYR A 1 275 ? -13.645 -16.771 13.503 1.00 68.06 275 TYR A N 1
ATOM 2266 C CA . TYR A 1 275 ? -13.580 -18.100 14.120 1.00 68.06 275 TYR A CA 1
ATOM 2267 C C . TYR A 1 275 ? -14.684 -19.009 13.575 1.00 68.06 275 TYR A C 1
ATOM 2269 O O . TYR A 1 275 ? -15.818 -18.499 13.414 1.00 68.06 275 TYR A O 1
#

Secondary structure (DSSP, 8-state):
-PPPHHHHHHHHHIIIIIS---HHHHHHHHHTSTTHHHHHHH--S---HHHHHHHHHHHHGGGTT-S--HHHHHHHHHHHHTS-HHHHHHHHHHHS-TT----HHHHHHHHHHS---TTSHHHHHHHHHTT--GGGG------PPPS----PPP-PPPPPPHHHHHHHHHHHHHHH--STT--------TTS-HHHHHHHHHHHHHGGGGGGT-EEEEEESSHHHHHHHHHHHHHHHHHS--SSPPEEEESSSSS--GGG----TTS-EEEEEE-

Foldseek 3Di:
DADDPVLLLVVLCLVCPVLNDDLVLLVVLLCPDPCNVVVVVVDPDDDDSSRSSSVLCRVCGLCSLADQDPSSLVSQLSSLLPDDPVLLVVLCVVQNDPPDDDDSNNSSNRLSRDHLQACDPSLQSSCVSSVRDNSNSHHHPPDPDPPDDDDDDQDADDDQDPVLVVVLVVLLVLCPDDDPSVDDDDDDDVVRCPLLSNLLSVCVSCVVPFQQLAEAEAEDADPVVLVVSVVSNVSNVVNDPDPDDAAEAEADPDDDDPVPDDRPRGGYYYYYYHD

Sequence (275 aa):
MKPNPEEINELVTKLIDEYRISTRFINILWKESDHYEQLRELIETRVSKVDKLKLLINSKEALFFSGSSKRIIQLRAKLLDNMADPVLQELYSKFGKENYCYYRSMAVRELSKKRWISGRSWPLAFVNTFGFPRVFAGMKSTKRPPRFMDVLPFKPPPPLKRFQKEIKKNLITVLNNEGDHTRCIVSLPTGGGKTRTAVEAFIEWLKPRFDKGKYLIWIAQSEELCNQVIECIGEIWQATEFTEPLRVYRYFTSGLEISKLTFDSKISGIIIYEY

Radius of gyration: 26.59 Å; chains: 1; bounding box: 56×43×75 Å

Organism: NCBI:txid1227546

InterPro domains:
  IPR006935 Helicase/UvrB, N-terminal [PF04851] (160-233)
  IPR027417 P-loop containing nucleoside triphosphate hydrolase [G3DSA:3.40.50.300] (153-273)
  IPR027417 P-loop containing nucleoside triphosphate hydrolase [SSF52540] (30-238)

pLDDT: mean 82.97, std 10.15, range [52.97, 93.94]